Protein AF-Q7P3N5-F1 (afdb_monomer)

Sequence (288 aa):
MINNFSINDFKILVFESLDDDYSFLEKYPQICPTINSIKDLKNALANNIPIDRLSLKIDFGFGRNGIKAEEVDELKNLIKFNSLKFLGIFSHLFSATYTDGLEVIRKFTEVVNKLGKDNFEMIHLQNAAGIYNYNVEVVTHIRTGMLTYGLQEAGFYDHDLKPVFTGLIGYVDSVRYVNELDYVAYEDLDSISPKTKKIAKIKIGYGDGFLKANNKTTCLIKKKEYVISQVTMDNTFIEVDDRVNVGDKVHLYHRPNEMKTRTGLSMLEALIALSPLRVKRIFEGEEN

Mean predicted aligned error: 5.49 Å

pLDDT: mean 92.18, std 8.84, range [36.69, 98.69]

Solvent-accessible surface area (backbone atoms only — not comparable to full-atom values): 16591 Å² total; per-residue (Å²): 130,85,76,88,75,55,78,82,80,41,80,43,76,39,86,57,64,75,66,100,70,62,71,62,50,75,79,36,74,38,56,21,47,23,31,34,35,71,64,48,48,53,52,38,57,74,68,68,50,66,48,61,42,28,24,43,30,44,24,93,75,81,83,82,74,24,28,47,67,86,48,48,65,60,49,38,50,52,33,62,75,68,69,54,43,27,32,20,40,33,42,78,62,72,55,98,46,75,68,52,37,54,51,52,53,50,52,50,46,52,48,42,58,72,61,39,58,90,35,36,78,34,28,31,42,34,33,49,69,33,60,78,74,50,89,65,87,79,45,77,48,76,45,49,68,55,49,79,46,27,50,74,58,96,95,55,84,64,88,83,56,64,57,69,74,89,62,50,76,48,42,28,69,42,70,46,51,49,92,80,49,86,49,58,88,95,41,58,57,86,80,49,63,92,84,49,52,25,40,34,33,28,83,47,6,39,72,33,23,49,50,57,53,48,40,71,33,58,28,36,42,93,94,40,79,33,40,25,62,42,48,40,57,57,34,27,34,28,46,33,58,94,86,69,49,66,68,40,60,32,30,51,59,73,54,56,92,47,28,40,84,66,45,72,38,49,52,66,58,50,59,68,45,39,30,82,90,72,46,86,85,84,75,88,84,68,83,130

Foldseek 3Di:
DPPPDDPVVAQAEDQDQDDLDPVVCVVPVSYQYEDQEPVSVVSCVVVVPQQQSYEAEEDPPPPDTGYYLVCLVVVLCVCVVVVAAHQYYEYEQDDPDLVVSVVVLVSLLVSCVSSDVRSYPFYEYDECVRVVRDDRVSGPDYHNPCLVQLDDAPPDDDPPRDHQDPFDKWFFADKDFLVVDQADVPGGSVLPPPPFGMKTKTQAAVLQLQDQLQAQPWKDWPNDIWGFHGGDNGMTITRDDPVGDGGTMIGSPPPQRCCCVSRVDHSVSSVVSGDPVRGDDDHPPPDD

InterPro domains:
  IPR000821 Alanine racemase [PR00992] (55-67)
  IPR000821 Alanine racemase [PR00992] (88-99)
  IPR000821 Alanine racemase [PR00992] (126-153)
  IPR000821 Alanine racemase [PR00992] (199-214)
  IPR000821 Alanine racemase [PTHR30511] (12-284)
  IPR001608 Alanine racemase, N-terminal [PF01168] (11-152)
  IPR009006 Alanine racemase/group IV decarboxylase, C-terminal [G3DSA:2.40.37.10] (152-288)
  IPR009006 Alanine racemase/group IV decarboxylase, C-terminal [SSF50621] (155-284)
  IPR011079 Alanine racemase, C-terminal [PF00842] (173-281)
  IPR011079 Alanine racemase, C-terminal [SM01005] (164-284)
  IPR029066 PLP-binding barrel [G3DSA:3.20.20.10] (7-151)
  IPR029066 PLP-binding barrel [SSF51419] (11-165)

Nearest PDB structures (foldseek):
  4a3q-assembly1_A  TM=8.122E-01  e=6.965E-18  Staphylococcus aureus
  3oo2-assembly1_A  TM=7.934E-01  e=4.608E-17  Staphylococcus aureus subsp. aureus COL
  3uw6-assembly1_A-1  TM=8.015E-01  e=3.655E-14  Geobacillus stearothermophilus
  4xbj-assembly2_D  TM=7.549E-01  e=1.814E-12  Escherichia coli
  4ils-assembly1_A  TM=7.777E-01  e=4.666E-12  synthetic construct

Secondary structure (DSSP, 8-state):
------GGGS-EEE-SPPPS--THHHH-TTEEEEE-SHHHHHHHHHTT--GGG-EEEEESS--SSSEEGGGHHHHHHHHHHHT--EEEEE-----SSHHHHHHHHHHHHHHHHHH-GGGEEEEE---HHHHHH---TT-SB---GGGGGT---TT---SS---S----EEEEEEEEEGGG-SEETTEEGGGS-TT--EEEEES--GGGT--GGGTT-EEEETTEEEEEEEE-SS-EEEEE-TT--TT-EEESSS-GGGHHHHHSS-HHHHHHHS-TTTS----SSS--

Radius of gyration: 25.13 Å; Cα contacts (8 Å, |Δi|>4): 471; chains: 1; bounding box: 57×38×66 Å

Organism: NCBI:txid209882

Structure (mmCIF, N/CA/C/O backbone):
data_AF-Q7P3N5-F1
#
_entry.id   AF-Q7P3N5-F1
#
loop_
_atom_site.group_PDB
_atom_site.id
_atom_site.type_symbol
_atom_site.label_atom_id
_atom_site.label_alt_id
_atom_site.label_comp_id
_atom_site.label_asym_id
_atom_site.label_entity_id
_atom_site.label_seq_id
_atom_site.pdbx_PDB_ins_code
_atom_site.Cartn_x
_atom_site.Cartn_y
_atom_site.Cartn_z
_atom_site.occupancy
_atom_site.B_iso_or_equiv
_atom_site.auth_seq_id
_atom_site.auth_comp_id
_atom_site.auth_asym_id
_atom_site.auth_atom_id
_atom_site.pdbx_PDB_model_num
ATOM 1 N N . MET A 1 1 ? -20.149 -18.848 -10.783 1.00 45.72 1 MET A N 1
ATOM 2 C CA . MET A 1 1 ? -21.173 -17.792 -10.673 1.00 45.72 1 MET A CA 1
ATOM 3 C C . MET A 1 1 ? -20.513 -16.611 -9.997 1.00 45.72 1 MET A C 1
ATOM 5 O O . MET A 1 1 ? -20.156 -16.734 -8.833 1.00 45.72 1 MET A O 1
ATOM 9 N N . ILE A 1 2 ? -20.258 -15.528 -10.731 1.00 54.62 2 ILE A N 1
ATOM 10 C CA . ILE A 1 2 ? -19.908 -14.257 -10.095 1.00 54.62 2 ILE A CA 1
ATOM 11 C C . ILE A 1 2 ? -21.212 -13.771 -9.470 1.00 54.62 2 ILE A C 1
ATOM 13 O O . ILE A 1 2 ? -22.185 -13.525 -10.179 1.00 54.62 2 ILE A O 1
ATOM 17 N N . ASN A 1 3 ? -21.281 -13.757 -8.142 1.00 63.38 3 ASN A N 1
ATOM 18 C CA . ASN A 1 3 ? -22.392 -13.108 -7.463 1.00 63.38 3 ASN A CA 1
ATOM 19 C C . ASN A 1 3 ? -22.321 -11.618 -7.816 1.00 63.38 3 ASN A C 1
ATOM 21 O O . ASN A 1 3 ? -21.278 -10.994 -7.617 1.00 63.38 3 ASN A O 1
ATOM 25 N N . ASN A 1 4 ? -23.409 -11.064 -8.352 1.00 81.19 4 ASN A N 1
ATOM 26 C CA . ASN A 1 4 ? -23.522 -9.629 -8.593 1.00 81.19 4 ASN A CA 1
ATOM 27 C C . ASN A 1 4 ? -23.676 -8.921 -7.247 1.00 81.19 4 ASN A C 1
ATOM 29 O O . ASN A 1 4 ? -24.791 -8.657 -6.806 1.00 81.19 4 ASN A O 1
ATOM 33 N N . PHE A 1 5 ? -22.553 -8.658 -6.588 1.00 82.06 5 PHE A N 1
ATOM 34 C CA . PHE A 1 5 ? -22.535 -7.821 -5.403 1.00 82.06 5 PHE A CA 1
ATOM 35 C C . PHE A 1 5 ? -22.660 -6.352 -5.804 1.00 82.06 5 PHE A C 1
ATOM 37 O O . PHE A 1 5 ? -21.983 -5.869 -6.712 1.00 82.06 5 PHE A O 1
ATOM 44 N N . SER A 1 6 ? -23.519 -5.634 -5.099 1.00 87.31 6 SER A N 1
ATOM 45 C CA . SER A 1 6 ? -23.575 -4.181 -5.099 1.00 87.31 6 SER A CA 1
ATOM 46 C C . SER A 1 6 ? -22.682 -3.633 -3.989 1.00 87.31 6 SER A C 1
ATOM 48 O O . SER A 1 6 ? -22.436 -4.284 -2.977 1.00 87.31 6 SER A O 1
ATOM 50 N N . ILE A 1 7 ? -22.247 -2.380 -4.123 1.00 85.25 7 ILE A N 1
ATOM 51 C CA . ILE A 1 7 ? -21.529 -1.673 -3.053 1.00 85.25 7 ILE A CA 1
ATOM 52 C C . ILE A 1 7 ? -22.330 -1.622 -1.741 1.00 85.25 7 ILE A C 1
ATOM 54 O O . ILE A 1 7 ? -21.749 -1.508 -0.666 1.00 85.25 7 ILE A O 1
ATOM 58 N N . ASN A 1 8 ? -23.659 -1.724 -1.827 1.00 87.44 8 ASN A N 1
ATOM 59 C CA . ASN A 1 8 ? -24.552 -1.729 -0.671 1.00 87.44 8 ASN A CA 1
ATOM 60 C C . ASN A 1 8 ? -24.523 -3.051 0.115 1.00 87.44 8 ASN A C 1
ATOM 62 O O . ASN A 1 8 ? -25.032 -3.086 1.231 1.00 87.44 8 ASN A O 1
ATOM 66 N N . ASP A 1 9 ? -23.915 -4.109 -0.431 1.00 90.44 9 ASP A N 1
ATOM 67 C CA . ASP A 1 9 ? -23.780 -5.405 0.245 1.00 90.44 9 ASP A CA 1
ATOM 68 C C . ASP A 1 9 ? -22.596 -5.436 1.229 1.00 90.44 9 ASP A C 1
ATOM 70 O O . ASP A 1 9 ? -22.397 -6.420 1.942 1.00 90.44 9 ASP A O 1
ATOM 74 N N . PHE A 1 10 ? -21.796 -4.366 1.282 1.00 92.38 10 PHE A N 1
ATOM 75 C CA . PHE A 1 10 ? -20.573 -4.295 2.077 1.00 92.38 10 PHE A CA 1
ATOM 76 C C . PHE A 1 10 ? -20.632 -3.184 3.122 1.00 92.38 10 PHE A C 1
ATOM 78 O O . PHE A 1 10 ? -21.169 -2.111 2.871 1.00 92.38 10 PHE A O 1
ATOM 85 N N . LYS A 1 11 ? -19.990 -3.410 4.274 1.00 93.75 11 LYS A N 1
ATOM 86 C CA . LYS A 1 11 ? -19.631 -2.353 5.231 1.00 93.75 11 LYS A CA 1
ATOM 87 C C . LYS A 1 11 ? -18.255 -1.790 4.849 1.00 93.75 11 LYS A C 1
ATOM 89 O O . LYS A 1 11 ? -17.302 -2.552 4.689 1.00 93.75 11 LYS A O 1
ATOM 94 N N . ILE A 1 12 ? -18.135 -0.470 4.711 1.00 95.31 12 ILE A N 1
ATOM 95 C CA . ILE A 1 12 ? -16.900 0.222 4.313 1.00 95.31 12 ILE A CA 1
ATOM 96 C C . ILE A 1 12 ? -16.327 0.960 5.520 1.00 95.31 12 ILE A C 1
ATOM 98 O O . ILE A 1 12 ? -16.754 2.065 5.849 1.00 95.31 12 ILE A O 1
ATOM 102 N N . LEU A 1 13 ? -15.337 0.356 6.174 1.00 95.50 13 LEU A N 1
ATOM 103 C CA . LEU A 1 13 ? -14.629 0.975 7.292 1.00 95.50 13 LEU A CA 1
ATOM 104 C C . LEU A 1 13 ? -13.661 2.062 6.800 1.00 95.50 13 LEU A C 1
ATOM 106 O O . LEU A 1 13 ? -12.733 1.779 6.043 1.00 95.50 13 LEU A O 1
ATOM 110 N N . VAL A 1 14 ? -13.837 3.290 7.285 1.00 94.75 14 VAL A N 1
ATOM 111 C CA . VAL A 1 14 ? -12.898 4.403 7.070 1.00 94.75 14 VAL A CA 1
ATOM 112 C C . VAL A 1 14 ? -11.989 4.500 8.288 1.00 94.75 14 VAL A C 1
ATOM 114 O O . VAL A 1 14 ? -12.485 4.668 9.396 1.00 94.75 14 VAL A O 1
ATOM 117 N N . PHE A 1 15 ? -10.670 4.357 8.113 1.00 93.94 15 PHE A N 1
ATOM 118 C CA . PHE A 1 15 ? -9.716 4.314 9.237 1.00 93.94 15 PHE A CA 1
ATOM 119 C C . PHE A 1 15 ? -9.444 5.668 9.896 1.00 93.94 15 PHE A C 1
ATOM 121 O O . PHE A 1 15 ? -9.019 5.700 11.050 1.00 93.94 15 PHE A O 1
ATOM 128 N N . GLU A 1 16 ? -9.650 6.762 9.171 1.00 90.81 16 GLU A N 1
ATOM 129 C CA . GLU A 1 16 ? -9.460 8.110 9.701 1.00 90.81 16 GLU A CA 1
ATOM 130 C C . GLU A 1 16 ? -10.722 8.636 10.380 1.00 90.81 16 GLU A C 1
ATOM 132 O O . GLU A 1 16 ? -11.826 8.122 10.169 1.00 90.81 16 GLU A O 1
ATOM 137 N N . SER A 1 17 ? -10.529 9.656 11.213 1.00 87.50 17 SER A N 1
ATOM 138 C CA . SER A 1 17 ? -11.632 10.415 11.789 1.00 87.50 17 SER A CA 1
ATOM 139 C C . SER A 1 17 ? -12.340 11.185 10.690 1.00 87.50 17 SER A C 1
ATOM 141 O O . SER A 1 17 ? -11.722 11.624 9.719 1.00 87.50 17 SER A O 1
ATOM 143 N N . LEU A 1 18 ? -13.643 11.352 10.856 1.00 85.94 18 LEU A N 1
ATOM 144 C CA . LEU A 1 18 ? -14.384 12.288 10.034 1.00 85.94 18 LEU A CA 1
ATOM 145 C C . LEU A 1 18 ? -14.205 13.687 10.596 1.00 85.94 18 LEU A C 1
ATOM 147 O O . LEU A 1 18 ? -14.134 13.868 11.814 1.00 85.94 18 LEU A O 1
ATOM 151 N N . ASP A 1 19 ? -14.161 14.659 9.695 1.00 78.75 19 ASP A N 1
ATOM 152 C CA . ASP A 1 19 ? -14.358 16.050 10.068 1.00 78.75 19 ASP A CA 1
ATOM 153 C C . ASP A 1 19 ? -15.773 16.228 10.648 1.00 78.75 19 ASP A C 1
ATOM 155 O O . ASP A 1 19 ? -16.633 15.354 10.519 1.00 78.75 19 ASP A O 1
ATOM 159 N N . ASP A 1 20 ? -16.043 17.376 11.270 1.00 76.12 20 ASP A N 1
ATOM 160 C CA . ASP A 1 20 ? -17.320 17.663 11.944 1.00 76.12 20 ASP A CA 1
ATOM 161 C C . ASP A 1 20 ? -18.549 17.740 10.990 1.00 76.12 20 ASP A C 1
ATOM 163 O O . ASP A 1 20 ? -19.628 18.162 11.404 1.00 76.12 20 ASP A O 1
ATOM 167 N N . ASP A 1 21 ? -18.415 17.316 9.726 1.00 81.62 21 ASP A N 1
ATOM 168 C CA . ASP A 1 21 ? -19.495 17.157 8.748 1.00 81.62 21 ASP A CA 1
ATOM 169 C C . ASP A 1 21 ? -19.828 15.672 8.516 1.00 81.62 21 ASP A C 1
ATOM 171 O O . ASP A 1 21 ? -19.142 14.937 7.801 1.00 81.62 21 ASP A O 1
ATOM 175 N N . TYR A 1 22 ? -20.948 15.245 9.098 1.00 85.56 22 TYR A N 1
ATOM 176 C CA . TYR A 1 22 ? -21.471 13.885 8.975 1.00 85.56 22 TYR A CA 1
ATOM 177 C C . TYR A 1 22 ? -22.534 13.729 7.878 1.00 85.56 22 TYR A C 1
ATOM 179 O O . TYR A 1 22 ? -23.048 12.625 7.691 1.00 85.56 22 TYR A O 1
ATOM 187 N N . SER A 1 23 ? -22.867 14.789 7.133 1.00 85.75 23 SER A N 1
ATOM 188 C CA . SER A 1 23 ? -23.974 14.783 6.159 1.00 85.75 23 SER A CA 1
ATOM 189 C C . SER A 1 23 ? -23.820 13.700 5.086 1.00 85.75 23 SER A C 1
ATOM 191 O O . SER A 1 23 ? -24.792 13.093 4.632 1.00 85.75 23 SER A O 1
ATOM 193 N N . PHE A 1 24 ? -22.583 13.370 4.715 1.00 87.00 24 PHE A N 1
ATOM 194 C CA . PHE A 1 24 ? -22.318 12.329 3.728 1.00 87.00 24 PHE A CA 1
ATOM 195 C C . PHE A 1 24 ? -22.672 10.914 4.229 1.00 87.00 24 PHE A C 1
ATOM 197 O O . PHE A 1 24 ? -22.920 10.033 3.405 1.00 87.00 24 PHE A O 1
ATOM 204 N N . LEU A 1 25 ? -22.740 10.677 5.546 1.00 89.56 25 LEU A N 1
ATOM 205 C CA . LEU A 1 25 ? -23.121 9.375 6.113 1.00 89.56 25 LEU A CA 1
ATOM 206 C C . LEU A 1 25 ? -24.605 9.051 5.939 1.00 89.56 25 LEU A C 1
ATOM 208 O O . LEU A 1 25 ? -24.968 7.871 5.998 1.00 89.56 25 LEU A O 1
ATOM 212 N N . GLU A 1 26 ? -25.443 10.069 5.723 1.00 86.25 26 GLU A N 1
ATOM 213 C CA . GLU A 1 26 ? -26.846 9.896 5.333 1.00 86.25 26 GLU A CA 1
ATOM 214 C C . GLU A 1 26 ? -26.940 9.399 3.890 1.00 86.25 26 GLU A C 1
ATOM 216 O O . GLU A 1 26 ? -27.715 8.497 3.576 1.00 86.25 26 GLU A O 1
ATOM 221 N N . LYS A 1 27 ? -26.094 9.950 3.011 1.00 88.69 27 LYS A N 1
ATOM 222 C CA . LYS A 1 27 ? -26.024 9.563 1.599 1.00 88.69 27 LYS A CA 1
ATOM 223 C C . LYS A 1 27 ? -25.398 8.180 1.398 1.00 88.69 27 LYS A C 1
ATOM 225 O O . LYS A 1 27 ? -25.758 7.487 0.448 1.00 88.69 27 LYS A O 1
ATOM 230 N N . TYR A 1 28 ? -24.467 7.792 2.269 1.00 91.12 28 TYR A N 1
ATOM 231 C CA . TYR A 1 28 ? -23.710 6.546 2.165 1.00 91.12 28 TYR A CA 1
ATOM 232 C C . TYR A 1 28 ? -23.822 5.716 3.456 1.00 91.12 28 TYR A C 1
ATOM 234 O O . TYR A 1 28 ? -22.907 5.724 4.291 1.00 91.12 28 TYR A O 1
ATOM 242 N N . PRO A 1 29 ? -24.937 4.982 3.645 1.00 89.25 29 PRO A N 1
ATOM 243 C CA . PRO A 1 29 ? -25.178 4.193 4.854 1.00 89.25 29 PRO A CA 1
ATOM 244 C C . PRO A 1 29 ? -24.161 3.061 5.064 1.00 89.25 29 PRO A C 1
ATOM 246 O O . PRO A 1 29 ? -23.948 2.635 6.196 1.00 89.25 29 PRO A O 1
ATOM 249 N N . GLN A 1 30 ? -23.495 2.606 3.999 1.00 92.56 30 GLN A N 1
ATOM 250 C CA . GLN A 1 30 ? -22.452 1.582 4.065 1.00 92.56 30 GLN A CA 1
ATOM 251 C C . GLN A 1 30 ? -21.143 2.069 4.696 1.00 92.56 30 GLN A C 1
ATOM 253 O O . GLN A 1 30 ? -20.313 1.243 5.069 1.00 92.56 30 GLN A O 1
ATOM 258 N N . ILE A 1 31 ? -20.916 3.385 4.784 1.00 93.31 31 ILE A N 1
ATOM 259 C CA . ILE A 1 31 ? -19.689 3.914 5.376 1.00 93.31 31 ILE A CA 1
ATOM 260 C C . ILE A 1 31 ? -19.774 3.800 6.899 1.00 93.31 31 ILE A C 1
ATOM 262 O O . ILE A 1 31 ? -20.729 4.268 7.528 1.00 93.31 31 ILE A O 1
ATOM 266 N N . CYS A 1 32 ? -18.742 3.187 7.468 1.00 94.94 32 CYS A N 1
ATOM 267 C CA . CYS A 1 32 ? -18.557 2.916 8.883 1.00 94.94 32 CYS A CA 1
ATOM 268 C C . CYS A 1 32 ? -17.336 3.708 9.383 1.00 94.94 32 CYS A C 1
ATOM 270 O O . CYS A 1 32 ? -16.197 3.333 9.090 1.00 94.94 32 CYS A O 1
ATOM 272 N N . PRO A 1 33 ? -17.540 4.838 10.074 1.00 95.25 33 PRO A N 1
ATOM 273 C CA . PRO A 1 33 ? -16.453 5.702 10.528 1.00 95.25 33 PRO A CA 1
ATOM 274 C C . PRO A 1 33 ? -15.623 5.102 11.664 1.00 95.25 33 PRO A C 1
ATOM 276 O O . PRO A 1 33 ? -16.127 4.328 12.483 1.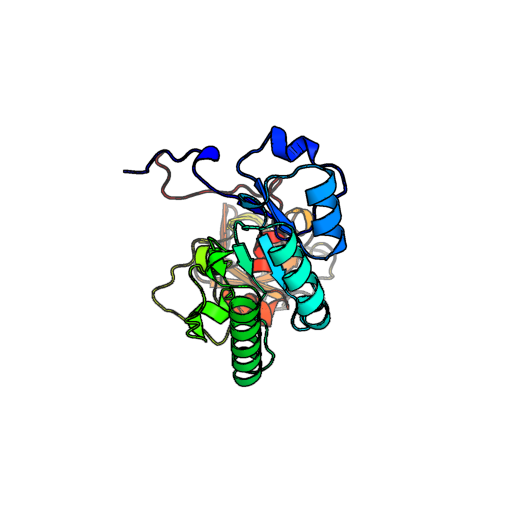00 95.25 33 PRO A O 1
ATOM 279 N N . THR A 1 34 ? -14.369 5.541 11.769 1.00 96.81 34 THR A N 1
ATOM 280 C CA . THR A 1 34 ? -13.528 5.268 12.938 1.00 96.81 34 THR A CA 1
ATOM 281 C C . THR A 1 34 ? -13.545 6.441 13.913 1.00 96.81 34 THR A C 1
ATOM 283 O O . THR A 1 34 ? -13.453 7.601 13.526 1.00 96.81 34 THR A O 1
ATOM 286 N N . ILE A 1 35 ? -13.601 6.115 15.199 1.00 97.25 35 ILE A N 1
ATOM 287 C CA . ILE A 1 35 ? -13.377 7.019 16.321 1.00 97.25 35 ILE A CA 1
ATOM 288 C C . ILE A 1 35 ? -11.919 6.865 16.761 1.00 97.25 35 ILE A C 1
ATOM 290 O O . ILE A 1 35 ? -11.533 5.816 17.289 1.00 97.25 35 ILE A O 1
ATOM 294 N N . ASN A 1 36 ? -11.110 7.905 16.543 1.00 97.00 36 ASN A N 1
ATOM 295 C CA . ASN A 1 36 ? -9.687 7.922 16.890 1.00 97.00 36 ASN A CA 1
ATOM 296 C C . ASN A 1 36 ? -9.376 8.779 18.121 1.00 97.00 36 ASN A C 1
ATOM 298 O O . ASN A 1 36 ? -8.219 8.860 18.520 1.00 97.00 36 ASN A O 1
ATOM 302 N N . SER A 1 37 ? -10.370 9.420 18.730 1.00 96.25 37 SER A N 1
ATOM 303 C CA . SER A 1 37 ? -10.200 10.172 19.971 1.00 96.25 37 SER A CA 1
ATOM 304 C C . SER A 1 37 ? -11.491 10.190 20.793 1.00 96.25 37 SER A C 1
ATOM 306 O O . SER A 1 37 ? -12.587 9.973 20.271 1.00 96.25 37 SER A O 1
ATOM 308 N N . ILE A 1 38 ? -11.391 10.495 22.090 1.00 96.25 38 ILE A N 1
ATOM 309 C CA . ILE A 1 38 ? -12.579 10.725 22.927 1.00 96.25 38 ILE A CA 1
ATOM 310 C C . ILE A 1 38 ? -13.400 11.918 22.411 1.00 96.25 38 ILE A C 1
ATOM 312 O O . ILE A 1 38 ? -14.628 11.922 22.526 1.00 96.25 38 ILE A O 1
ATOM 316 N N . LYS A 1 39 ? -12.740 12.920 21.815 1.00 94.75 39 LYS A N 1
ATOM 317 C CA . LYS A 1 39 ? -13.413 14.053 21.172 1.00 94.75 39 LYS A CA 1
ATOM 318 C C . LYS A 1 39 ? -14.274 13.575 20.000 1.00 94.75 39 LYS A C 1
ATOM 320 O O . LYS A 1 39 ? -15.434 13.964 19.934 1.00 94.75 39 LYS A O 1
ATOM 325 N N . ASP A 1 40 ? -13.752 12.694 19.149 1.00 95.25 40 ASP A N 1
ATOM 326 C CA . ASP A 1 40 ? -14.494 12.139 18.009 1.00 95.25 40 ASP A CA 1
ATOM 327 C C . ASP A 1 40 ? -15.761 11.427 18.494 1.00 95.25 40 ASP A C 1
ATOM 329 O O . ASP A 1 40 ? -16.839 11.628 17.943 1.00 95.25 40 ASP A O 1
ATOM 333 N N . LEU A 1 41 ? -15.655 10.647 19.579 1.00 95.69 41 LEU A N 1
ATOM 334 C CA . LEU A 1 41 ? -16.806 9.957 20.164 1.00 95.69 41 LEU A CA 1
ATOM 335 C C . LEU A 1 41 ? -17.860 10.950 20.663 1.00 95.69 41 LEU A C 1
ATOM 337 O O . LEU A 1 41 ? -19.047 10.786 20.388 1.00 95.69 41 LEU A O 1
ATOM 341 N N . LYS A 1 42 ? -17.432 11.989 21.390 1.00 94.31 42 LYS A N 1
ATOM 342 C CA . LYS A 1 42 ? -18.325 13.044 21.891 1.00 94.31 42 LYS A CA 1
ATOM 343 C C . LYS A 1 42 ? -19.002 13.789 20.733 1.00 94.31 42 LYS A C 1
ATOM 345 O O . LYS A 1 42 ? -20.204 14.034 20.807 1.00 94.31 42 LYS A O 1
ATOM 350 N N . ASN A 1 43 ? -18.276 14.076 19.652 1.00 93.69 43 ASN A N 1
ATOM 351 C CA . ASN A 1 43 ? -18.821 14.729 18.460 1.00 93.69 43 ASN A CA 1
ATOM 352 C C . ASN A 1 43 ? -19.827 13.831 17.727 1.00 93.69 43 ASN A C 1
ATOM 354 O O . ASN A 1 43 ? -20.903 14.301 17.362 1.00 93.69 43 ASN A O 1
ATOM 358 N N . ALA A 1 44 ? -19.528 12.541 17.563 1.00 93.50 44 ALA A N 1
ATOM 359 C CA . ALA A 1 44 ? -20.445 11.584 16.950 1.00 93.50 44 ALA A CA 1
ATOM 360 C C . ALA A 1 44 ? -21.745 11.438 17.763 1.00 93.50 44 ALA A C 1
ATOM 362 O O . ALA A 1 44 ? -22.836 11.442 17.195 1.00 93.50 44 ALA A O 1
ATOM 363 N N . LEU A 1 45 ? -21.642 11.391 19.098 1.00 93.38 45 LEU A N 1
ATOM 364 C CA . LEU A 1 45 ? -22.800 11.372 19.997 1.00 93.38 45 LEU A CA 1
ATOM 365 C C . LEU A 1 45 ? -23.636 12.654 19.881 1.00 93.38 45 LEU A C 1
ATOM 367 O O . LEU A 1 45 ? -24.855 12.577 19.761 1.00 93.38 45 LEU A O 1
ATOM 371 N N . ALA A 1 46 ? -22.993 13.825 19.870 1.00 92.88 46 ALA A N 1
ATOM 372 C CA . ALA A 1 46 ? -23.678 15.112 19.740 1.00 92.88 46 ALA A CA 1
ATOM 373 C C . ALA A 1 46 ? -24.424 15.262 18.401 1.00 92.88 46 ALA A C 1
ATOM 375 O O . ALA A 1 46 ? -25.462 15.918 18.346 1.00 92.88 46 ALA A O 1
ATOM 376 N N . ASN A 1 47 ? -23.919 14.623 17.343 1.00 91.94 47 ASN A N 1
ATOM 377 C CA . ASN A 1 47 ? -24.529 14.607 16.013 1.00 91.94 47 ASN A CA 1
ATOM 378 C C . ASN A 1 47 ? -25.462 13.404 15.778 1.00 91.94 47 ASN A C 1
ATOM 380 O O . ASN A 1 47 ? -25.906 13.193 14.654 1.00 91.94 47 ASN A O 1
ATOM 384 N N . ASN A 1 48 ? -25.794 12.627 16.818 1.00 92.00 48 ASN A N 1
ATOM 385 C CA . ASN A 1 48 ? -26.690 11.463 16.745 1.00 92.00 48 ASN A CA 1
ATOM 386 C C . ASN A 1 48 ? -26.266 10.406 15.711 1.00 92.00 48 ASN A C 1
ATOM 388 O O . ASN A 1 48 ? -27.107 9.756 15.086 1.00 92.00 48 ASN A O 1
ATOM 392 N N . ILE A 1 49 ? -24.960 10.216 15.531 1.00 93.00 49 ILE A N 1
ATOM 393 C CA . ILE A 1 49 ? -24.454 9.187 14.625 1.00 93.00 49 ILE A CA 1
ATOM 394 C C . ILE A 1 49 ? -24.725 7.802 15.230 1.00 93.00 49 ILE A C 1
ATOM 396 O O . ILE A 1 49 ? -24.397 7.584 16.401 1.00 93.00 49 ILE A O 1
ATOM 400 N N . PRO A 1 50 ? -25.297 6.848 14.467 1.00 93.56 50 PRO A N 1
ATOM 401 C CA . PRO A 1 50 ? -25.569 5.509 14.979 1.00 93.56 50 PRO A CA 1
ATOM 402 C C . PRO A 1 50 ? -24.285 4.808 15.435 1.00 93.56 50 PRO A C 1
ATOM 404 O O . PRO A 1 50 ? -23.347 4.623 14.660 1.00 93.56 50 PRO A O 1
ATOM 407 N N . ILE A 1 51 ? -24.235 4.431 16.712 1.00 95.88 51 ILE A N 1
ATOM 408 C CA . ILE A 1 51 ? -23.027 3.895 17.359 1.00 95.88 51 ILE A CA 1
ATOM 409 C C . ILE A 1 51 ? -22.658 2.515 16.815 1.00 95.88 51 ILE A C 1
ATOM 411 O O . ILE A 1 51 ? -21.479 2.200 16.669 1.00 95.88 51 ILE A O 1
ATOM 415 N N . ASP A 1 52 ? -23.656 1.739 16.407 1.00 95.44 52 ASP A N 1
ATOM 416 C CA . ASP A 1 52 ? -23.513 0.444 15.741 1.00 95.44 52 ASP A CA 1
ATOM 417 C C . ASP A 1 52 ? -22.905 0.535 14.328 1.00 95.44 52 ASP A C 1
ATOM 419 O O . ASP A 1 52 ? -22.658 -0.490 13.696 1.00 95.44 52 ASP A O 1
ATOM 423 N N . ARG A 1 53 ? -22.614 1.749 13.839 1.00 94.56 53 ARG A N 1
ATOM 424 C CA . ARG A 1 53 ? -21.825 2.009 12.623 1.00 94.56 53 ARG A CA 1
ATOM 425 C C . ARG A 1 53 ? -20.388 2.439 12.912 1.00 94.56 53 ARG A C 1
ATOM 427 O O . ARG A 1 53 ? -19.590 2.525 11.980 1.00 94.56 53 ARG A O 1
ATOM 434 N N . LEU A 1 54 ? -20.065 2.747 14.165 1.00 96.56 54 LEU A N 1
ATOM 435 C CA . LEU A 1 54 ? -18.778 3.307 14.562 1.00 96.56 54 LEU A CA 1
ATOM 436 C C . LEU A 1 54 ? -17.815 2.211 15.007 1.00 96.56 54 LEU A C 1
ATOM 438 O O . LEU A 1 54 ? -18.197 1.285 15.722 1.00 96.56 54 LEU A O 1
ATOM 442 N N . SER A 1 55 ? -16.545 2.369 14.651 1.00 98.00 55 SER A N 1
ATOM 443 C CA . SER A 1 55 ? -15.462 1.513 15.132 1.00 98.00 55 SER A CA 1
ATOM 444 C C . SER A 1 55 ? -14.490 2.301 15.999 1.00 98.00 55 SER A C 1
ATOM 446 O O . SER A 1 55 ? -14.036 3.375 15.614 1.00 98.00 55 SER A O 1
ATOM 448 N N . LEU A 1 56 ? -14.122 1.767 17.159 1.00 98.38 56 LEU A N 1
ATOM 449 C CA . LEU A 1 56 ? -13.115 2.373 18.025 1.00 98.38 56 LEU A CA 1
ATOM 450 C C . LEU A 1 56 ? -11.720 1.951 17.586 1.00 98.38 56 LEU A C 1
ATOM 452 O O . LEU A 1 56 ? -11.437 0.756 17.476 1.00 98.38 56 LEU A O 1
ATOM 456 N N . LYS A 1 57 ? -10.819 2.915 17.411 1.00 98.25 57 LYS A N 1
ATOM 457 C CA . LYS A 1 57 ? -9.402 2.615 17.242 1.00 98.25 57 LYS A CA 1
ATOM 458 C C . LYS A 1 57 ? -8.633 2.937 18.511 1.00 98.25 57 LYS A C 1
ATOM 460 O O . LYS A 1 57 ? -8.742 4.042 19.025 1.00 98.25 57 LYS A O 1
ATOM 465 N N . ILE A 1 58 ? -7.821 1.993 18.977 1.00 97.88 58 ILE A N 1
ATOM 466 C CA . ILE A 1 58 ? -6.926 2.162 20.125 1.00 97.88 58 ILE A CA 1
ATOM 467 C C . ILE A 1 58 ? -5.485 2.282 19.634 1.00 97.88 58 ILE A C 1
ATOM 469 O O . ILE A 1 58 ? -5.048 1.485 18.797 1.00 97.88 58 ILE A O 1
ATOM 473 N N . ASP A 1 59 ? -4.739 3.248 20.161 1.00 95.88 59 ASP A N 1
ATOM 474 C CA . ASP A 1 59 ? -3.311 3.406 19.898 1.00 95.88 59 ASP A CA 1
ATOM 475 C C . ASP A 1 59 ? -2.465 2.896 21.078 1.00 95.88 59 ASP A C 1
ATOM 477 O O . ASP A 1 59 ? -2.615 3.335 22.221 1.00 95.88 59 ASP A O 1
ATOM 481 N N . PHE A 1 60 ? -1.550 1.969 20.779 1.00 93.31 60 PHE A N 1
ATOM 482 C CA . PHE A 1 60 ? -0.564 1.422 21.718 1.00 93.31 60 PHE A CA 1
ATOM 483 C C . PHE A 1 60 ? 0.847 1.986 21.503 1.00 93.31 60 PHE A C 1
ATOM 485 O O . PHE A 1 60 ? 1.818 1.397 21.977 1.00 93.31 60 PHE A O 1
ATOM 492 N N . GLY A 1 61 ? 0.962 3.116 20.801 1.00 86.31 61 GLY A N 1
ATOM 493 C CA . GLY A 1 61 ? 2.232 3.786 20.518 1.00 86.31 61 GLY A CA 1
ATOM 494 C C . GLY A 1 61 ? 2.669 3.700 19.056 1.00 86.31 61 GLY A C 1
ATOM 495 O O . GLY A 1 61 ? 3.835 3.937 18.762 1.00 86.31 61 GLY A O 1
ATOM 496 N N . PHE A 1 62 ? 1.753 3.378 18.136 1.00 85.06 62 PHE A N 1
ATOM 497 C CA . PHE A 1 62 ? 2.003 3.499 16.701 1.00 85.06 62 PHE A CA 1
ATOM 498 C C . PHE A 1 62 ? 2.090 4.972 16.275 1.00 85.06 62 PHE A C 1
ATOM 500 O O . PHE A 1 62 ? 2.764 5.288 15.299 1.00 85.06 62 PHE A O 1
ATOM 507 N N . GLY A 1 63 ? 1.432 5.879 17.012 1.00 86.06 63 GLY A N 1
ATOM 508 C CA . GLY A 1 63 ? 1.631 7.325 16.882 1.00 86.06 63 GLY A CA 1
ATOM 509 C C . GLY A 1 63 ? 0.984 7.943 15.645 1.00 86.06 63 GLY A C 1
ATOM 510 O O . GLY A 1 63 ? 1.374 9.032 15.232 1.00 86.06 63 GLY A O 1
ATOM 511 N N . ARG A 1 64 ? 0.014 7.251 15.035 1.00 87.50 64 ARG A N 1
ATOM 512 C CA . ARG A 1 64 ? -0.699 7.731 13.840 1.00 87.50 64 ARG A CA 1
ATOM 513 C C . ARG A 1 64 ? -2.078 8.286 14.176 1.00 87.50 64 ARG A C 1
ATOM 515 O O . ARG A 1 64 ? -2.377 9.430 13.874 1.00 87.50 64 ARG A O 1
ATOM 522 N N . ASN A 1 65 ? -2.920 7.444 14.761 1.00 92.62 65 ASN A N 1
ATOM 523 C CA . ASN A 1 65 ? -4.3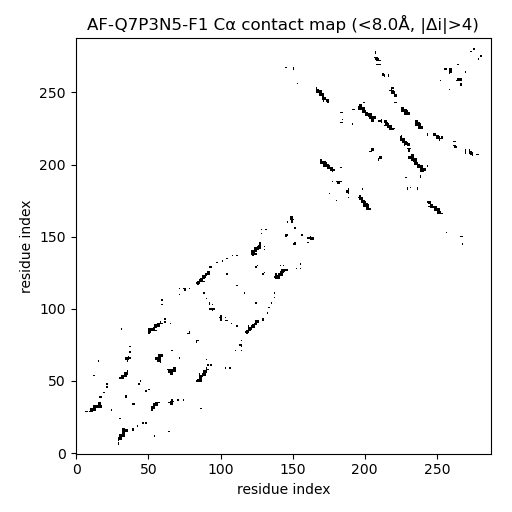00 7.740 15.125 1.00 92.62 65 ASN A CA 1
ATOM 524 C C . ASN A 1 65 ? -4.841 6.632 16.035 1.00 92.62 65 ASN A C 1
ATOM 526 O O . ASN A 1 65 ? -4.423 5.473 15.912 1.00 92.62 65 ASN A O 1
ATOM 530 N N . GLY A 1 66 ? -5.778 6.989 16.910 1.00 96.75 66 GLY A N 1
ATOM 531 C CA . GLY A 1 66 ? -6.429 6.094 17.860 1.00 96.75 66 GLY A CA 1
ATOM 532 C C . GLY A 1 66 ? -6.492 6.703 19.258 1.00 96.75 66 GLY A C 1
ATOM 533 O O . GLY A 1 66 ? -5.630 7.490 19.646 1.00 96.75 66 GLY A O 1
ATOM 534 N N . ILE A 1 67 ? -7.514 6.308 20.013 1.00 97.69 67 ILE A N 1
ATOM 535 C CA . ILE A 1 67 ? -7.681 6.649 21.424 1.00 97.69 67 ILE A CA 1
ATOM 536 C C . ILE A 1 67 ? -6.482 6.081 22.174 1.00 97.69 67 ILE A C 1
ATOM 538 O O . ILE A 1 67 ? -6.148 4.900 22.011 1.00 97.69 67 ILE A O 1
ATOM 542 N N . LYS A 1 68 ? -5.819 6.900 22.987 1.00 95.81 68 LYS A N 1
ATOM 543 C CA . LYS A 1 68 ? -4.615 6.457 23.683 1.00 95.81 68 LYS A CA 1
ATOM 544 C C . LYS A 1 68 ? -4.968 5.419 24.739 1.00 95.81 68 LYS A C 1
ATOM 546 O O . LYS A 1 68 ? -6.010 5.492 25.386 1.00 95.81 68 LYS A O 1
ATOM 551 N N . ALA A 1 69 ? -4.053 4.483 24.979 1.00 92.31 69 ALA A N 1
ATOM 552 C CA . ALA A 1 69 ? -4.231 3.458 26.008 1.00 92.31 69 ALA A CA 1
ATOM 553 C C . ALA A 1 69 ? -4.531 4.035 27.413 1.00 92.31 69 ALA A C 1
ATOM 555 O O . ALA A 1 69 ? -5.269 3.420 28.181 1.00 92.31 69 ALA A O 1
ATOM 556 N N . GLU A 1 70 ? -4.008 5.223 27.735 1.00 94.25 70 GLU A N 1
ATOM 557 C CA . GLU A 1 70 ? -4.266 5.934 29.000 1.00 94.25 70 GLU A CA 1
ATOM 558 C C . GLU A 1 70 ? -5.709 6.460 29.137 1.00 94.25 70 GLU A C 1
ATOM 560 O O . GLU A 1 70 ? -6.206 6.614 30.248 1.00 94.25 70 GLU A O 1
ATOM 565 N N . GLU A 1 71 ? -6.419 6.661 28.024 1.00 96.81 71 GLU A N 1
ATOM 566 C CA . GLU A 1 71 ? -7.800 7.166 27.989 1.00 96.81 71 GLU A CA 1
ATOM 567 C C . GLU A 1 71 ? -8.846 6.037 28.076 1.00 96.81 71 GLU A C 1
ATOM 569 O O . GLU A 1 71 ? -10.051 6.288 28.127 1.00 96.81 71 GLU A O 1
ATOM 574 N N . VAL A 1 72 ? -8.416 4.769 28.117 1.00 97.12 72 VAL A N 1
ATOM 575 C CA . VAL A 1 72 ? -9.313 3.597 28.104 1.00 97.12 72 VAL A CA 1
ATOM 576 C C . VAL A 1 72 ? -10.254 3.567 29.316 1.00 97.12 72 VAL A C 1
ATOM 578 O O . VAL A 1 72 ? -11.377 3.076 29.203 1.00 97.12 72 VAL A O 1
ATOM 581 N N . ASP A 1 73 ? -9.840 4.095 30.471 1.00 97.69 73 ASP A N 1
ATOM 582 C CA . ASP A 1 73 ? -10.718 4.197 31.644 1.00 97.69 73 ASP A CA 1
ATOM 583 C C . ASP A 1 73 ? -11.833 5.235 31.464 1.00 97.69 73 ASP A C 1
ATOM 585 O O . ASP A 1 73 ? -12.984 4.961 31.814 1.00 97.69 73 ASP A O 1
ATOM 589 N N . GLU A 1 74 ? -11.535 6.391 30.859 1.00 97.38 74 GLU A N 1
ATOM 590 C CA . GLU A 1 74 ? -12.568 7.367 30.485 1.00 97.38 74 GLU A CA 1
ATOM 591 C C . GLU A 1 74 ? -13.524 6.755 29.457 1.00 97.38 74 GLU A C 1
ATOM 593 O 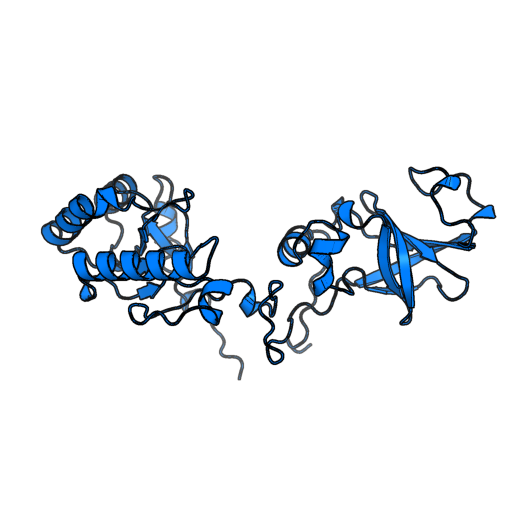O . GLU A 1 74 ? -14.744 6.795 29.640 1.00 97.38 74 GLU A O 1
ATOM 598 N N . LEU A 1 75 ? -12.977 6.112 28.420 1.00 98.00 75 LEU A N 1
ATOM 599 C CA . LEU A 1 75 ? -13.756 5.428 27.393 1.00 98.00 75 LEU A CA 1
ATOM 600 C C . LEU A 1 75 ? -14.704 4.391 28.005 1.00 98.00 75 LEU A C 1
ATOM 602 O O . LEU A 1 75 ? -15.893 4.389 27.697 1.00 98.00 75 LEU A O 1
ATOM 606 N N . LYS A 1 76 ? -14.218 3.549 28.924 1.00 98.19 76 LYS A N 1
ATOM 607 C CA . LYS A 1 76 ? -15.040 2.546 29.616 1.00 98.19 76 LYS A CA 1
ATOM 608 C C . LYS A 1 76 ? -16.243 3.175 30.318 1.00 98.19 76 LYS A C 1
ATOM 610 O O . LYS A 1 76 ? -17.349 2.636 30.245 1.00 98.19 76 LYS A O 1
ATOM 615 N N . ASN A 1 77 ? -16.034 4.301 30.997 1.00 97.50 77 ASN A N 1
ATOM 616 C CA . ASN A 1 77 ? -17.106 5.007 31.692 1.00 97.50 77 ASN A CA 1
ATOM 617 C C . ASN A 1 77 ? -18.139 5.563 30.706 1.00 97.50 77 ASN A C 1
ATOM 619 O O . ASN A 1 77 ? -19.335 5.410 30.948 1.00 97.50 77 ASN A O 1
ATOM 623 N N . LEU A 1 78 ? -17.698 6.127 29.576 1.00 96.56 78 LEU A N 1
ATOM 624 C CA . LEU A 1 78 ? -18.591 6.615 28.520 1.00 96.56 78 LEU A CA 1
ATOM 625 C C . LEU A 1 78 ? -19.435 5.491 27.913 1.00 96.56 78 LEU A C 1
ATOM 627 O O . LEU A 1 78 ? -20.650 5.654 27.775 1.00 96.56 78 LEU A O 1
ATOM 631 N N . ILE A 1 79 ? -18.809 4.350 27.602 1.00 97.56 79 ILE A N 1
ATOM 632 C CA . ILE A 1 79 ? -19.492 3.164 27.069 1.00 97.56 79 ILE A CA 1
ATOM 633 C C . ILE A 1 79 ? -20.557 2.681 28.049 1.00 97.56 79 ILE A C 1
ATOM 635 O O . ILE A 1 79 ? -21.710 2.498 27.665 1.00 97.56 79 ILE A O 1
ATOM 639 N N . LYS A 1 80 ? -20.193 2.525 29.327 1.00 96.88 80 LYS A N 1
ATOM 640 C CA . LYS A 1 80 ? -21.107 2.037 30.364 1.00 96.88 80 LYS A CA 1
ATOM 641 C C . LYS A 1 80 ? -22.266 3.002 30.615 1.00 96.88 80 LYS A C 1
ATOM 643 O O . LYS A 1 80 ? -23.405 2.559 30.701 1.00 96.88 80 LYS A O 1
ATOM 648 N N . PHE A 1 81 ? -21.986 4.298 30.751 1.00 95.56 81 PHE A N 1
ATOM 649 C CA . PHE A 1 81 ? -23.001 5.299 31.087 1.00 95.56 81 PHE A CA 1
ATOM 650 C C . PHE A 1 81 ? -24.049 5.455 29.981 1.00 95.56 81 PHE A C 1
ATOM 652 O O . PHE A 1 81 ? -25.236 5.556 30.273 1.00 95.56 81 PHE A O 1
ATOM 659 N N . ASN A 1 82 ? -23.621 5.419 28.717 1.00 94.00 82 ASN A N 1
ATOM 660 C CA . ASN A 1 82 ? -24.509 5.598 27.566 1.00 94.00 82 ASN A CA 1
ATOM 661 C C . ASN A 1 82 ? -24.970 4.268 26.943 1.00 94.00 82 ASN A C 1
ATOM 663 O O . ASN A 1 82 ? -25.648 4.282 25.922 1.00 94.00 82 ASN A O 1
ATOM 667 N N . SER A 1 83 ? -24.611 3.121 27.537 1.00 96.44 83 SER A N 1
ATOM 668 C CA . SER A 1 83 ? -24.918 1.777 27.012 1.00 96.44 83 SER A CA 1
ATOM 669 C C . SER A 1 83 ? -24.521 1.593 25.536 1.00 96.44 83 SER A C 1
ATOM 671 O O . SER A 1 83 ? -25.280 1.048 24.735 1.00 96.44 83 SER A O 1
ATOM 673 N N . LEU A 1 84 ? -23.332 2.083 25.172 1.00 97.88 84 LEU A N 1
ATOM 674 C CA . LEU A 1 84 ? -22.852 2.128 23.788 1.00 97.88 84 LEU A CA 1
ATOM 675 C C . LEU A 1 84 ? -22.470 0.735 23.273 1.00 97.88 84 LEU A C 1
ATOM 677 O O . LEU A 1 84 ? -21.744 0.002 23.945 1.00 97.88 84 LEU A O 1
ATOM 681 N N . LYS A 1 85 ? -22.893 0.413 22.048 1.00 98.25 85 LYS A N 1
ATOM 682 C CA . LYS A 1 85 ? -22.502 -0.799 21.317 1.00 98.25 85 LYS A CA 1
ATOM 683 C C . LYS A 1 85 ? -22.020 -0.417 19.928 1.00 98.25 85 LYS A C 1
ATOM 685 O O . LYS A 1 85 ? -22.748 0.242 19.194 1.00 98.25 85 LYS A O 1
ATOM 690 N N . PHE A 1 86 ? -20.799 -0.811 19.605 1.00 98.44 86 PHE A N 1
ATOM 691 C CA . PHE A 1 86 ? -20.066 -0.379 18.425 1.00 98.44 86 PHE A CA 1
ATOM 692 C C . PHE A 1 86 ? -20.059 -1.453 17.345 1.00 98.44 86 PHE A C 1
ATOM 694 O O . PHE A 1 86 ? -20.096 -2.652 17.640 1.00 98.44 86 PHE A O 1
ATOM 701 N N . LEU A 1 87 ? -19.897 -1.013 16.096 1.00 98.06 87 LEU A N 1
ATOM 702 C CA . LEU A 1 87 ? -19.593 -1.920 14.996 1.00 98.06 87 LEU A CA 1
ATOM 703 C C . LEU A 1 87 ? -18.308 -2.691 15.279 1.00 98.06 87 LEU A C 1
ATOM 705 O O . LEU A 1 87 ? -18.232 -3.891 15.038 1.00 98.06 87 LEU A O 1
ATOM 709 N N . GLY A 1 88 ? -17.283 -2.019 15.798 1.00 98.25 88 GLY A N 1
ATOM 710 C CA . GLY A 1 88 ? -16.059 -2.726 16.109 1.00 98.25 88 GLY A CA 1
ATOM 711 C C . GLY A 1 88 ? -15.044 -1.993 16.957 1.00 98.25 88 GLY A C 1
ATOM 712 O O . GLY A 1 88 ? -15.203 -0.836 17.337 1.00 98.25 88 GLY A O 1
ATOM 713 N N . ILE A 1 89 ? -13.974 -2.715 17.257 1.00 98.69 89 ILE A N 1
ATOM 714 C CA . ILE A 1 89 ? -12.791 -2.214 17.943 1.00 98.69 89 ILE A CA 1
ATOM 715 C C . ILE A 1 89 ? -11.536 -2.771 17.289 1.00 98.69 89 ILE A C 1
ATOM 717 O O . ILE A 1 89 ? -11.456 -3.949 16.922 1.00 98.69 89 ILE A O 1
ATOM 721 N N . PHE A 1 90 ? -10.528 -1.916 17.148 1.00 98.19 90 PHE A N 1
ATOM 722 C CA . PHE A 1 90 ? -9.283 -2.307 16.519 1.00 98.19 90 PHE A CA 1
ATOM 723 C C . PHE A 1 90 ? -8.065 -1.527 16.965 1.00 98.19 90 PHE A C 1
ATOM 725 O O . PHE A 1 90 ? -8.144 -0.448 17.538 1.00 98.19 90 PHE A O 1
ATOM 732 N N . SER A 1 91 ? -6.908 -2.086 16.638 1.00 96.81 91 SER A N 1
ATOM 733 C CA . SER A 1 91 ? -5.639 -1.372 16.628 1.00 96.81 91 SER A CA 1
ATOM 734 C C . SER A 1 91 ? -4.835 -1.781 15.393 1.00 96.81 91 SER A C 1
ATOM 736 O O . SER A 1 91 ? -5.252 -2.659 14.627 1.00 96.81 91 SER A O 1
ATOM 738 N N . HIS A 1 92 ? -3.706 -1.119 15.161 1.00 94.25 92 HIS A N 1
ATOM 739 C CA . HIS A 1 92 ? -2.770 -1.474 14.102 1.00 94.25 92 HIS A CA 1
ATOM 740 C C . HIS A 1 92 ? -1.605 -2.259 14.705 1.00 94.25 92 HIS A C 1
ATOM 742 O O . HIS A 1 92 ? -0.800 -1.689 15.435 1.00 94.25 92 HIS A O 1
ATOM 748 N N . LEU A 1 93 ? -1.526 -3.561 14.412 1.00 91.81 93 LEU A N 1
ATOM 749 C CA . LEU A 1 93 ? -0.416 -4.383 14.882 1.00 91.81 93 LEU A CA 1
ATOM 750 C C . LEU A 1 93 ? 0.865 -4.014 14.135 1.00 91.81 93 LEU A C 1
ATOM 752 O O . LEU A 1 93 ? 1.046 -4.368 12.972 1.00 91.81 93 LEU A O 1
ATOM 756 N N . PHE A 1 94 ? 1.738 -3.298 14.827 1.00 87.69 94 PHE A N 1
ATOM 757 C CA . PHE A 1 94 ? 3.087 -3.000 14.385 1.00 87.69 94 PHE A CA 1
ATOM 758 C C . PHE A 1 94 ? 4.054 -3.302 15.521 1.00 87.69 94 PHE A C 1
ATOM 760 O O . PHE A 1 94 ? 3.770 -3.005 16.682 1.00 87.69 94 PHE A O 1
ATOM 767 N N . SER A 1 95 ? 5.195 -3.882 15.175 1.00 82.94 95 SER A N 1
ATOM 768 C CA . SER A 1 95 ? 6.235 -4.237 16.125 1.00 82.94 95 SER A CA 1
ATOM 769 C C . SER A 1 95 ? 7.598 -4.264 15.442 1.00 82.94 95 SER A C 1
ATOM 771 O O . SER A 1 95 ? 7.710 -4.644 14.279 1.00 82.94 95 SER A O 1
ATOM 773 N N . ALA A 1 96 ? 8.644 -3.860 16.169 1.00 81.81 96 ALA A N 1
ATOM 774 C CA . ALA A 1 96 ? 10.023 -3.985 15.695 1.00 81.81 96 ALA A CA 1
ATOM 775 C C . ALA A 1 96 ? 10.532 -5.429 15.826 1.00 81.81 96 ALA A C 1
ATOM 777 O O . ALA A 1 96 ? 11.346 -5.884 15.026 1.00 81.81 96 ALA A O 1
ATOM 778 N N . THR A 1 97 ? 10.037 -6.153 16.833 1.00 87.88 97 THR A N 1
ATOM 779 C CA . THR A 1 97 ? 10.378 -7.552 17.096 1.00 87.88 97 THR A CA 1
ATOM 780 C C . THR A 1 97 ? 9.131 -8.424 17.226 1.00 87.88 97 THR A C 1
ATOM 782 O O . THR A 1 97 ? 8.015 -7.938 17.432 1.00 87.88 97 THR A O 1
ATOM 785 N N . TYR A 1 98 ? 9.320 -9.744 17.156 1.00 90.06 98 TYR A N 1
ATOM 786 C CA . TYR A 1 98 ? 8.234 -10.693 17.395 1.00 90.06 98 TYR A CA 1
ATOM 787 C C . TYR A 1 98 ? 7.605 -10.502 18.787 1.00 90.06 98 TYR A C 1
ATOM 789 O O . TYR A 1 98 ? 6.380 -10.440 18.911 1.00 90.06 98 TYR A O 1
ATOM 797 N N . THR A 1 99 ? 8.445 -10.339 19.816 1.00 93.62 99 THR A N 1
ATOM 798 C CA . THR A 1 99 ? 8.042 -10.164 21.219 1.00 93.62 99 THR A CA 1
ATOM 799 C C . THR A 1 99 ? 7.257 -8.880 21.457 1.00 93.62 99 THR A C 1
ATOM 801 O O . THR A 1 99 ? 6.267 -8.912 22.185 1.00 93.62 99 THR A O 1
ATOM 804 N N . ASP A 1 100 ? 7.623 -7.777 20.799 1.00 92.75 100 ASP A N 1
ATOM 805 C CA . ASP A 1 100 ? 6.859 -6.527 20.911 1.00 92.75 100 ASP A CA 1
ATOM 806 C C . ASP A 1 100 ? 5.438 -6.698 20.352 1.00 92.75 100 ASP A C 1
ATOM 808 O O . ASP A 1 100 ? 4.478 -6.158 20.899 1.00 92.75 100 ASP A O 1
ATOM 812 N N . GLY A 1 101 ? 5.276 -7.498 19.292 1.00 94.44 101 GLY A N 1
ATOM 813 C CA . GLY A 1 101 ? 3.957 -7.790 18.728 1.00 94.44 101 GLY A CA 1
ATOM 814 C C . GLY A 1 101 ? 3.080 -8.619 19.668 1.00 94.44 101 GLY A C 1
ATOM 815 O O . GLY A 1 101 ? 1.895 -8.317 19.812 1.00 94.44 101 GLY A O 1
ATOM 816 N N . LEU A 1 102 ? 3.658 -9.597 20.379 1.00 96.12 102 LEU A N 1
ATOM 817 C CA . LEU A 1 102 ? 2.945 -10.333 21.434 1.00 96.12 102 LEU A CA 1
ATOM 818 C C . LEU A 1 102 ? 2.470 -9.404 22.557 1.00 96.12 102 LEU A C 1
ATOM 820 O O . LEU A 1 102 ? 1.357 -9.560 23.059 1.00 96.12 102 LEU A O 1
ATOM 824 N N . GLU A 1 103 ? 3.277 -8.409 22.920 1.00 95.69 103 GLU A N 1
ATOM 825 C CA . GLU A 1 103 ? 2.903 -7.428 23.937 1.00 95.69 103 GLU A CA 1
ATOM 826 C C . GLU A 1 103 ? 1.751 -6.523 23.472 1.00 95.69 103 GLU A C 1
ATOM 828 O O . GLU A 1 103 ? 0.824 -6.255 24.239 1.00 95.69 103 GLU A O 1
ATOM 833 N N . VAL A 1 104 ? 1.740 -6.102 22.202 1.00 96.00 104 VAL A N 1
ATOM 834 C CA . VAL A 1 104 ? 0.595 -5.378 21.618 1.00 96.00 104 VAL A CA 1
ATOM 835 C C . VAL A 1 104 ? -0.670 -6.243 21.639 1.00 96.00 104 VAL A C 1
ATOM 837 O O . VAL A 1 104 ? -1.737 -5.752 22.009 1.00 96.00 104 VAL A O 1
ATOM 840 N N . ILE A 1 105 ? -0.566 -7.532 21.304 1.00 97.50 105 ILE A N 1
ATOM 841 C CA . ILE A 1 105 ? -1.689 -8.483 21.355 1.00 97.50 105 ILE A CA 1
ATOM 842 C C . ILE A 1 105 ? -2.233 -8.627 22.779 1.00 97.50 105 ILE A C 1
ATOM 844 O O . ILE A 1 105 ? -3.452 -8.569 22.978 1.00 97.50 105 ILE A O 1
ATOM 848 N N . ARG A 1 106 ? -1.349 -8.761 23.775 1.00 97.69 106 ARG A N 1
ATOM 849 C CA . ARG A 1 106 ? -1.731 -8.836 25.189 1.00 97.69 106 ARG A CA 1
ATOM 850 C C . ARG A 1 106 ? -2.483 -7.576 25.619 1.00 97.69 106 ARG A C 1
ATOM 852 O O . ARG A 1 106 ? -3.610 -7.680 26.103 1.00 97.69 106 ARG A O 1
ATOM 859 N N . LYS A 1 107 ? -1.914 -6.391 25.367 1.00 97.25 107 LYS A N 1
ATOM 860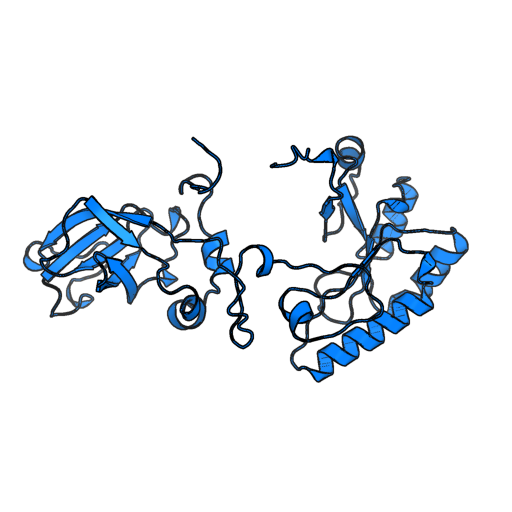 C CA . LYS A 1 107 ? -2.541 -5.096 25.691 1.00 97.25 107 LYS A CA 1
ATOM 861 C C . LYS A 1 107 ? -3.898 -4.927 25.012 1.00 97.25 107 LYS A C 1
ATOM 863 O O . LYS A 1 107 ? -4.858 -4.507 25.652 1.00 97.25 107 LYS A O 1
ATOM 868 N N . PHE A 1 108 ? -4.004 -5.275 23.730 1.00 98.12 108 PHE A N 1
ATOM 869 C CA . PHE A 1 108 ? -5.268 -5.186 23.004 1.00 98.12 108 PHE A CA 1
ATOM 870 C C . PHE A 1 108 ? -6.332 -6.113 23.594 1.00 98.12 108 PHE A C 1
ATOM 872 O O . PHE A 1 108 ? -7.462 -5.683 23.814 1.00 98.12 108 PHE A O 1
ATOM 879 N N . THR A 1 109 ? -5.960 -7.350 23.922 1.00 98.44 109 THR A N 1
ATOM 880 C CA . THR A 1 109 ? -6.858 -8.320 24.563 1.00 98.44 109 THR A CA 1
ATOM 881 C C . THR A 1 109 ? -7.371 -7.804 25.909 1.00 98.44 109 THR A C 1
ATOM 883 O O . THR A 1 109 ? -8.569 -7.872 26.187 1.00 98.44 109 THR A O 1
ATOM 886 N N . GLU A 1 110 ? -6.493 -7.219 26.726 1.00 98.25 110 GLU A N 1
ATOM 887 C CA . GLU A 1 110 ? -6.865 -6.604 28.004 1.00 98.25 110 GLU A CA 1
ATOM 888 C C . GLU A 1 110 ? -7.831 -5.432 27.829 1.00 98.25 110 GLU A C 1
ATOM 890 O O . GLU A 1 110 ? -8.817 -5.344 28.561 1.00 98.25 110 GLU A O 1
ATOM 895 N N . VAL A 1 111 ? -7.597 -4.563 26.841 1.00 98.44 111 VAL A N 1
ATOM 896 C CA . VAL A 1 111 ? -8.494 -3.440 26.537 1.00 98.44 111 VAL A CA 1
ATOM 897 C C . VAL A 1 111 ? -9.869 -3.933 26.087 1.00 98.44 111 VAL A C 1
ATOM 899 O O . VAL A 1 111 ? -10.872 -3.479 26.633 1.00 98.44 111 VAL A O 1
ATOM 902 N N . VAL A 1 112 ? -9.942 -4.890 25.157 1.00 98.50 112 VAL A N 1
ATOM 903 C CA . VAL A 1 112 ? -11.222 -5.455 24.690 1.00 98.50 112 VAL A CA 1
ATOM 904 C C . VAL A 1 112 ? -12.008 -6.059 25.857 1.00 98.50 112 VAL A C 1
ATOM 906 O O . VAL A 1 112 ? -13.189 -5.761 26.030 1.00 98.50 112 VAL A O 1
ATOM 909 N N . ASN A 1 113 ? -11.347 -6.843 26.712 1.00 98.25 113 ASN A N 1
ATOM 910 C CA . ASN A 1 113 ? -11.984 -7.431 27.891 1.00 98.25 113 ASN A CA 1
ATOM 911 C C . ASN A 1 113 ? -12.442 -6.357 28.890 1.00 98.25 113 ASN A C 1
ATOM 913 O O . ASN A 1 113 ? -13.548 -6.432 29.423 1.00 98.25 113 ASN A O 1
ATOM 917 N N . LYS A 1 114 ? -11.621 -5.326 29.120 1.00 98.19 114 LYS A N 1
ATOM 918 C CA . LYS A 1 114 ? -11.922 -4.217 30.036 1.00 98.19 114 LYS A CA 1
ATOM 919 C C . LYS A 1 114 ? -13.111 -3.373 29.573 1.00 98.19 114 LYS A C 1
ATOM 921 O O . LYS A 1 114 ? -13.874 -2.913 30.428 1.00 98.19 114 LYS A O 1
ATOM 926 N N . LEU A 1 115 ? -13.252 -3.170 28.262 1.00 98.25 115 LEU A N 1
ATOM 927 C CA . LEU A 1 115 ? -14.359 -2.443 27.632 1.00 98.25 115 LEU A CA 1
ATOM 928 C C . LEU A 1 115 ? -15.615 -3.309 27.437 1.00 98.25 115 LEU A C 1
ATOM 930 O O . LEU A 1 115 ? -16.686 -2.760 27.192 1.00 98.25 115 LEU A O 1
ATOM 934 N N . GLY A 1 116 ? -15.500 -4.628 27.605 1.00 97.81 116 GLY A N 1
ATOM 935 C CA . GLY A 1 116 ? -16.578 -5.596 27.423 1.00 97.81 116 GLY A CA 1
ATOM 936 C C . GLY A 1 116 ? -16.675 -6.050 25.970 1.00 97.81 116 GLY A C 1
ATOM 937 O O . GLY A 1 116 ? -17.152 -5.308 25.117 1.00 97.81 116 GLY A O 1
ATOM 938 N N . LYS A 1 117 ? -16.254 -7.292 25.701 1.00 97.38 117 LYS A N 1
ATOM 939 C CA . LYS A 1 117 ? -16.223 -7.885 24.353 1.00 97.38 117 LYS A CA 1
ATOM 940 C C . LYS A 1 117 ? -17.571 -7.782 23.626 1.00 97.38 117 LYS A C 1
ATOM 942 O O . LYS A 1 117 ? -17.595 -7.459 22.445 1.00 97.38 117 LYS A O 1
ATOM 947 N N . ASP A 1 118 ? -18.671 -7.978 24.349 1.00 97.19 118 ASP A N 1
ATOM 948 C CA . ASP A 1 118 ? -20.038 -7.979 23.805 1.00 97.19 118 ASP A CA 1
ATOM 949 C C . ASP A 1 118 ? -20.533 -6.594 23.349 1.00 97.19 118 ASP A C 1
ATOM 951 O O . ASP A 1 118 ? -21.613 -6.476 22.768 1.00 97.19 118 ASP A O 1
ATOM 955 N N . ASN A 1 119 ? -19.754 -5.536 23.594 1.00 98.38 119 ASN A N 1
ATOM 956 C CA . ASN A 1 119 ? -20.029 -4.201 23.070 1.00 98.38 119 ASN A CA 1
ATOM 957 C C . ASN A 1 119 ? -19.533 -4.013 21.629 1.00 98.38 119 ASN A C 1
ATOM 959 O O . ASN A 1 119 ? -19.709 -2.924 21.087 1.00 98.38 119 ASN A O 1
ATOM 963 N N . PHE A 1 120 ? -18.916 -5.029 21.015 1.00 98.38 120 PHE A N 1
ATOM 964 C CA . PHE A 1 120 ? -18.314 -4.945 19.684 1.00 98.38 120 PHE A CA 1
ATOM 965 C C . PHE A 1 120 ? -18.771 -6.105 18.794 1.00 98.38 120 PHE A C 1
ATOM 967 O O . PHE A 1 120 ? -18.569 -7.268 19.140 1.00 98.38 120 PHE A O 1
ATOM 974 N N . GLU A 1 121 ? -19.329 -5.803 17.618 1.00 97.81 121 GLU A N 1
ATOM 975 C CA . GLU A 1 121 ? -19.633 -6.826 16.600 1.00 97.81 121 GLU A CA 1
ATOM 976 C C . GLU A 1 121 ? -18.335 -7.373 15.967 1.00 97.81 121 GLU A C 1
ATOM 978 O O . GLU A 1 121 ? -18.164 -8.580 15.777 1.00 97.81 121 GLU A O 1
ATOM 983 N N . MET A 1 122 ? -17.377 -6.486 15.685 1.00 98.25 122 MET A N 1
ATOM 984 C CA . MET A 1 122 ? -16.114 -6.804 15.023 1.00 98.25 122 MET A CA 1
ATOM 985 C C . MET A 1 122 ? -14.911 -6.453 15.901 1.00 98.25 122 MET A C 1
ATOM 987 O O . MET A 1 122 ? -14.766 -5.334 16.382 1.00 98.25 122 MET A O 1
ATOM 991 N N . ILE A 1 123 ? -13.990 -7.397 16.077 1.00 98.69 123 ILE A N 1
ATOM 992 C CA . ILE A 1 123 ? -12.734 -7.184 16.800 1.00 98.69 123 ILE A CA 1
ATOM 993 C C . ILE A 1 123 ? -11.615 -7.567 15.848 1.00 98.69 123 ILE A C 1
ATOM 995 O O . ILE A 1 123 ? -11.568 -8.706 15.390 1.00 98.69 123 ILE A O 1
ATOM 999 N N . HIS A 1 124 ? -10.721 -6.641 15.513 1.00 98.00 124 HIS A N 1
ATOM 1000 C CA . HIS A 1 124 ? -9.665 -6.931 14.543 1.00 98.00 124 HIS A CA 1
ATOM 1001 C C . HIS A 1 124 ? -8.359 -6.209 14.845 1.00 98.00 124 HIS A C 1
ATOM 1003 O O . HIS A 1 124 ? -8.333 -5.009 15.094 1.00 98.00 124 HIS A O 1
ATOM 1009 N N . LEU A 1 125 ? -7.233 -6.911 14.736 1.00 97.19 125 LEU A N 1
ATOM 1010 C CA . LEU A 1 125 ? -5.914 -6.372 15.089 1.00 97.19 125 LEU A CA 1
ATOM 1011 C C . LEU A 1 125 ? -4.900 -6.497 13.945 1.00 97.19 125 LEU A C 1
ATOM 1013 O O . LEU A 1 125 ? -4.215 -5.527 13.612 1.00 97.19 125 LEU A O 1
ATOM 1017 N N . GLN A 1 126 ? -4.837 -7.673 13.328 1.00 94.44 126 GLN A N 1
ATOM 1018 C CA . GLN A 1 126 ? -3.772 -8.052 12.404 1.00 94.44 126 GLN A CA 1
ATOM 1019 C C . GLN A 1 126 ? -3.863 -7.316 11.057 1.00 94.44 126 GLN A C 1
ATOM 1021 O O . GLN A 1 126 ? -4.935 -7.216 10.455 1.00 94.44 126 GLN A O 1
ATOM 1026 N N . ASN A 1 127 ? -2.713 -6.811 10.602 1.00 91.88 127 ASN A N 1
ATOM 1027 C CA . ASN A 1 127 ? -2.434 -6.447 9.209 1.00 91.88 127 ASN A CA 1
ATOM 1028 C C . ASN A 1 127 ? -1.838 -7.664 8.462 1.00 91.88 127 ASN A C 1
ATOM 1030 O O . ASN A 1 127 ? -1.743 -8.748 9.033 1.00 91.88 127 ASN A O 1
ATOM 1034 N N . ALA A 1 128 ? -1.399 -7.477 7.213 1.00 89.31 128 ALA A N 1
ATOM 1035 C CA . ALA A 1 128 ? -0.771 -8.519 6.393 1.00 89.31 128 ALA A CA 1
ATOM 1036 C C . ALA A 1 128 ? 0.337 -9.300 7.129 1.00 89.31 128 ALA A C 1
ATOM 1038 O O . ALA A 1 128 ? 0.253 -10.520 7.248 1.00 89.31 128 ALA A O 1
ATOM 1039 N N . ALA A 1 129 ? 1.332 -8.601 7.685 1.00 87.06 129 ALA A N 1
ATOM 1040 C CA . ALA A 1 129 ? 2.403 -9.232 8.455 1.00 87.06 129 ALA A CA 1
ATOM 1041 C C . ALA A 1 129 ? 1.860 -9.928 9.715 1.00 87.06 129 ALA A C 1
ATOM 1043 O O . ALA A 1 129 ? 2.260 -11.042 10.045 1.00 87.06 129 ALA A O 1
ATOM 1044 N N . GLY A 1 130 ? 0.907 -9.297 10.402 1.00 90.44 130 GLY A N 1
ATOM 1045 C CA . GLY A 1 130 ? 0.297 -9.832 11.610 1.00 90.44 130 GLY A CA 1
ATOM 1046 C C . GLY A 1 130 ? -0.449 -11.153 11.405 1.00 90.44 130 GLY A C 1
ATOM 1047 O O . GLY A 1 130 ? -0.441 -11.987 12.307 1.00 90.44 130 GLY A O 1
ATOM 1048 N N . ILE A 1 131 ? -1.072 -11.345 10.236 1.00 90.62 131 ILE A N 1
ATOM 1049 C CA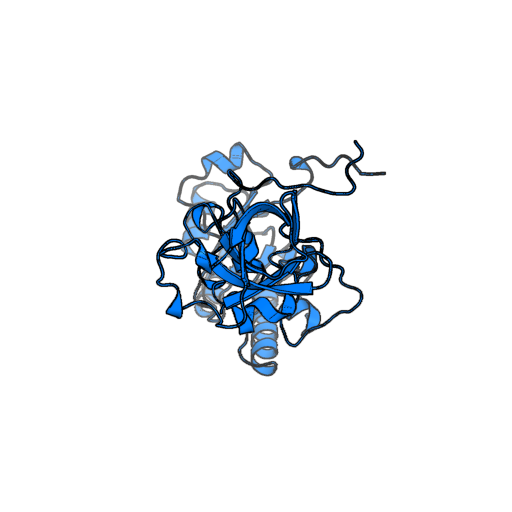 . ILE A 1 131 ? -1.828 -12.559 9.880 1.00 90.62 131 ILE A CA 1
ATOM 1050 C C . ILE A 1 131 ? -0.917 -13.789 9.844 1.00 90.62 131 ILE A C 1
ATOM 1052 O O . ILE A 1 131 ? -1.302 -14.840 10.343 1.00 90.62 131 ILE A O 1
ATOM 1056 N N . TYR A 1 132 ? 0.294 -13.658 9.300 1.00 85.56 132 TYR A N 1
ATOM 1057 C CA . TYR A 1 132 ? 1.236 -14.777 9.205 1.00 85.56 132 TYR A CA 1
ATOM 1058 C C . TYR A 1 132 ? 2.011 -15.033 10.494 1.00 85.56 132 TYR A C 1
ATOM 1060 O O . TYR A 1 132 ? 2.383 -16.169 10.777 1.00 85.56 132 TYR A O 1
ATOM 1068 N N . ASN A 1 133 ? 2.289 -13.979 11.259 1.00 87.56 133 ASN A N 1
ATOM 1069 C CA . ASN A 1 133 ? 3.197 -14.074 12.398 1.00 87.56 133 ASN A CA 1
ATOM 1070 C C . ASN A 1 133 ? 2.513 -14.477 13.697 1.00 87.56 133 ASN A C 1
ATOM 1072 O O . ASN A 1 133 ? 3.154 -15.060 14.563 1.00 87.56 133 ASN A O 1
ATOM 1076 N N . TYR A 1 134 ? 1.236 -14.145 13.866 1.00 91.69 134 TYR A N 1
ATOM 1077 C CA . TYR A 1 134 ? 0.594 -14.239 15.167 1.00 91.69 134 TYR A CA 1
ATOM 1078 C C . TYR A 1 134 ? -0.726 -14.986 15.092 1.00 91.69 134 TYR A C 1
ATOM 1080 O O . TYR A 1 134 ? -1.520 -14.782 14.179 1.00 91.69 134 TYR A O 1
ATOM 1088 N N . ASN A 1 135 ? -0.998 -15.786 16.118 1.00 92.38 135 ASN A N 1
ATOM 1089 C CA . ASN A 1 135 ? -2.352 -16.219 16.424 1.00 92.38 135 ASN A CA 1
ATOM 1090 C C . ASN A 1 135 ? -2.946 -15.265 17.469 1.00 92.38 135 ASN A C 1
ATOM 1092 O O . ASN A 1 135 ? -2.309 -14.996 18.488 1.00 92.38 135 ASN A O 1
ATOM 1096 N N . VAL A 1 136 ? -4.142 -14.731 17.216 1.00 95.62 136 VAL A N 1
ATOM 1097 C CA . VAL A 1 136 ? -4.765 -13.708 18.068 1.00 95.62 136 VAL A CA 1
ATOM 1098 C C . VAL A 1 136 ? -6.196 -14.116 18.402 1.00 95.62 136 VAL A C 1
ATOM 1100 O O . VAL A 1 136 ? -7.122 -13.814 17.666 1.00 95.62 136 VAL A O 1
ATOM 1103 N N . GLU A 1 137 ? -6.401 -14.773 19.540 1.00 96.19 137 GLU A N 1
ATOM 1104 C CA . GLU A 1 137 ? -7.696 -15.390 19.884 1.00 96.19 137 GLU A CA 1
ATOM 1105 C C . GLU A 1 137 ? -8.842 -14.392 20.119 1.00 96.19 137 GLU A C 1
ATOM 1107 O O . GLU A 1 137 ? -10.014 -14.729 19.953 1.00 96.19 137 GLU A O 1
ATOM 1112 N N . VAL A 1 138 ? -8.532 -13.154 20.523 1.00 96.81 138 VAL A N 1
ATOM 1113 C CA . VAL A 1 138 ? -9.562 -12.149 20.838 1.00 96.81 138 VAL A CA 1
ATOM 1114 C C . VAL A 1 138 ? -10.265 -11.603 19.588 1.00 96.81 138 VAL A C 1
ATOM 1116 O O . VAL A 1 138 ? -11.367 -11.063 19.700 1.00 96.81 138 VAL A O 1
ATOM 1119 N N . VAL A 1 139 ? -9.646 -11.722 18.406 1.00 97.75 139 VAL A N 1
ATOM 1120 C CA . VAL A 1 139 ? -10.167 -11.135 17.164 1.00 97.75 139 VAL A CA 1
ATOM 1121 C C . VAL A 1 139 ? -11.239 -12.012 16.525 1.00 97.75 139 VAL A C 1
ATOM 1123 O O . VAL A 1 139 ? -11.213 -13.234 16.609 1.00 97.75 139 VAL A O 1
ATOM 1126 N N . THR A 1 140 ? -12.183 -11.367 15.850 1.00 97.88 140 THR A N 1
ATOM 1127 C CA . THR A 1 140 ? -13.204 -12.009 15.015 1.00 97.88 140 THR A CA 1
ATOM 1128 C C . THR A 1 140 ? -12.955 -11.779 13.525 1.00 97.88 140 THR A C 1
ATOM 1130 O O . THR A 1 140 ? -13.485 -12.513 12.701 1.00 97.88 140 THR A O 1
ATOM 1133 N N . HIS A 1 141 ? -12.148 -10.771 13.171 1.00 96.75 141 HIS A N 1
ATOM 1134 C CA . HIS A 1 141 ? -11.857 -10.386 11.791 1.00 96.75 141 HIS A CA 1
ATOM 1135 C C . HIS A 1 141 ? -10.367 -10.046 11.607 1.00 96.75 141 HIS A C 1
ATOM 1137 O O . HIS A 1 141 ? -9.665 -9.671 12.551 1.00 96.75 141 HIS A O 1
ATOM 1143 N N . ILE A 1 142 ? -9.892 -10.117 10.362 1.00 93.88 142 ILE A N 1
ATOM 1144 C CA . ILE A 1 142 ? -8.525 -9.758 9.954 1.00 93.88 142 ILE A CA 1
ATOM 1145 C C . ILE A 1 142 ? -8.550 -8.700 8.848 1.00 93.88 142 ILE A C 1
ATOM 1147 O O . ILE A 1 142 ? -9.527 -8.588 8.110 1.00 93.88 142 ILE A O 1
ATOM 1151 N N . ARG A 1 143 ? -7.469 -7.922 8.711 1.00 94.81 143 ARG A N 1
ATOM 1152 C CA . ARG A 1 143 ? -7.319 -6.926 7.638 1.00 94.81 143 ARG A CA 1
ATOM 1153 C C . ARG A 1 143 ? -6.152 -7.321 6.737 1.00 94.81 143 ARG A C 1
ATOM 1155 O O . ARG A 1 143 ? -4.997 -7.022 7.033 1.00 94.81 143 ARG A O 1
ATOM 1162 N N . THR A 1 144 ? -6.469 -8.000 5.638 1.00 90.44 144 THR A N 1
ATOM 1163 C CA . THR A 1 144 ? -5.501 -8.670 4.748 1.00 90.44 144 THR A CA 1
ATOM 1164 C C . THR A 1 144 ? -4.598 -7.714 3.971 1.00 90.44 144 THR A C 1
ATOM 1166 O O . THR A 1 144 ? -3.436 -8.030 3.729 1.00 90.44 144 THR A O 1
ATOM 1169 N N . GLY A 1 145 ? -5.091 -6.525 3.610 1.00 90.50 145 GLY A N 1
ATOM 1170 C CA . GLY A 1 145 ? -4.297 -5.483 2.955 1.00 90.50 145 GLY A CA 1
ATOM 1171 C C . GLY A 1 145 ? -3.579 -5.984 1.696 1.00 90.50 145 GLY A C 1
ATOM 1172 O O . GLY A 1 145 ? -4.216 -6.464 0.761 1.00 90.50 145 GLY A O 1
ATOM 1173 N N . MET A 1 146 ? -2.247 -5.873 1.675 1.00 87.75 146 MET A N 1
ATOM 1174 C CA . MET A 1 146 ? -1.422 -6.240 0.516 1.00 87.75 146 MET A CA 1
ATOM 1175 C C . MET A 1 146 ? -1.540 -7.717 0.101 1.00 87.75 146 MET A C 1
ATOM 1177 O O . MET A 1 146 ? -1.348 -8.025 -1.075 1.00 87.75 146 MET A O 1
ATOM 1181 N N . LEU A 1 147 ? -1.932 -8.607 1.023 1.00 88.81 147 LEU A N 1
ATOM 1182 C CA . LEU A 1 147 ? -2.126 -10.029 0.720 1.00 88.81 147 LEU A CA 1
ATOM 1183 C C . LEU A 1 147 ? -3.247 -10.255 -0.295 1.00 88.81 147 LEU A C 1
ATOM 1185 O O . LEU A 1 147 ? -3.149 -11.160 -1.114 1.00 88.81 147 LEU A O 1
ATOM 1189 N N . THR A 1 148 ? -4.267 -9.391 -0.318 1.00 90.50 148 THR A N 1
ATOM 1190 C CA . THR A 1 148 ? -5.348 -9.453 -1.317 1.00 90.50 148 THR A CA 1
ATOM 1191 C C . THR A 1 148 ? -4.823 -9.286 -2.748 1.00 90.50 148 THR A C 1
ATOM 1193 O O . THR A 1 148 ? -5.424 -9.788 -3.691 1.00 90.50 148 THR A O 1
ATOM 1196 N N . TYR A 1 149 ? -3.680 -8.617 -2.921 1.00 89.06 149 TYR A N 1
ATOM 1197 C CA . TYR A 1 149 ? -3.027 -8.423 -4.218 1.00 89.06 149 TYR A CA 1
ATOM 1198 C C . TYR A 1 149 ? -1.953 -9.483 -4.511 1.00 89.06 149 TYR A C 1
ATOM 1200 O O . TYR A 1 149 ? -1.225 -9.385 -5.501 1.00 89.06 149 TYR A O 1
ATOM 1208 N N . GLY A 1 150 ? -1.815 -10.476 -3.632 1.00 87.75 150 GLY A N 1
ATOM 1209 C CA . GLY A 1 150 ? -0.748 -11.466 -3.675 1.00 87.75 150 GLY A CA 1
ATOM 1210 C C . GLY A 1 150 ? 0.653 -10.874 -3.508 1.00 87.75 150 GLY A C 1
ATOM 1211 O O . GLY A 1 150 ? 1.628 -11.444 -3.993 1.00 87.75 150 GLY A O 1
ATOM 1212 N N . LEU A 1 151 ? 0.756 -9.704 -2.868 1.00 84.56 151 LEU A N 1
ATOM 1213 C CA . LEU A 1 151 ? 2.030 -9.066 -2.550 1.00 84.56 151 LEU A CA 1
ATOM 1214 C C . LEU A 1 151 ? 2.518 -9.540 -1.183 1.00 84.56 151 LEU A C 1
ATOM 1216 O O . LEU A 1 151 ? 1.733 -9.640 -0.241 1.00 84.56 151 LEU A O 1
ATOM 1220 N N . GLN A 1 152 ? 3.825 -9.766 -1.076 1.00 79.00 152 GLN A N 1
ATOM 1221 C CA . GLN A 1 152 ? 4.480 -10.263 0.132 1.00 79.00 152 GLN A CA 1
ATOM 1222 C C . GLN A 1 152 ? 5.688 -9.393 0.481 1.00 79.00 152 GLN A C 1
ATOM 1224 O O . GLN A 1 152 ? 6.316 -8.807 -0.404 1.00 79.00 152 GLN A O 1
ATOM 1229 N N . GLU A 1 153 ? 5.997 -9.286 1.769 1.00 69.88 153 GLU A N 1
ATOM 1230 C CA . GLU A 1 153 ? 7.199 -8.605 2.250 1.00 69.88 153 GLU A CA 1
ATOM 1231 C C . GLU A 1 153 ? 8.338 -9.607 2.444 1.00 69.88 153 GLU A C 1
ATOM 1233 O O . GLU A 1 153 ? 8.122 -10.797 2.681 1.00 69.88 153 GLU A O 1
ATOM 1238 N N . ALA A 1 154 ? 9.577 -9.126 2.350 1.00 66.06 154 ALA A N 1
ATOM 1239 C CA . ALA A 1 154 ? 10.741 -9.974 2.559 1.00 66.06 154 ALA A CA 1
ATOM 1240 C C . ALA A 1 154 ? 10.712 -10.601 3.965 1.00 66.06 154 ALA A C 1
ATOM 1242 O O . ALA A 1 154 ? 10.601 -9.894 4.962 1.00 66.06 154 ALA A O 1
ATOM 1243 N N . GLY A 1 155 ? 10.843 -11.928 4.027 1.00 65.62 155 GLY A N 1
ATOM 1244 C CA . GLY A 1 155 ? 10.818 -12.702 5.273 1.00 65.62 155 GLY A CA 1
ATOM 1245 C C . GLY A 1 155 ? 9.582 -13.588 5.426 1.00 65.62 155 GLY A C 1
ATOM 1246 O O . GLY A 1 155 ? 9.645 -14.568 6.162 1.00 65.62 155 GLY A O 1
ATOM 1247 N N . PHE A 1 156 ? 8.511 -13.316 4.675 1.00 67.56 156 PHE A N 1
ATOM 1248 C CA . PHE A 1 156 ? 7.279 -14.105 4.687 1.00 67.56 156 PHE A CA 1
ATOM 1249 C C . PHE A 1 156 ? 6.918 -14.481 3.254 1.00 67.56 156 PHE A C 1
ATOM 1251 O O . PHE A 1 156 ? 6.515 -13.624 2.475 1.00 67.56 156 PHE A O 1
ATOM 1258 N N . TYR A 1 157 ? 7.122 -15.752 2.904 1.00 72.19 157 TYR A N 1
ATOM 1259 C CA . TYR A 1 157 ? 6.847 -16.273 1.568 1.00 72.19 157 TYR A CA 1
ATOM 1260 C C . TYR A 1 157 ? 5.913 -17.476 1.653 1.00 72.19 157 TYR A C 1
ATOM 1262 O O . TYR A 1 157 ? 6.320 -18.585 1.986 1.00 72.19 157 TYR A O 1
ATOM 1270 N N . ASP A 1 158 ? 4.656 -17.229 1.329 1.00 79.75 158 ASP A N 1
ATOM 1271 C CA . ASP A 1 158 ? 3.654 -18.215 0.982 1.00 79.75 158 ASP A CA 1
ATOM 1272 C C . ASP A 1 158 ? 3.735 -18.475 -0.529 1.00 79.75 158 ASP A C 1
ATOM 1274 O O . ASP A 1 158 ? 3.505 -17.579 -1.348 1.00 79.75 158 ASP A O 1
ATOM 1278 N N . HIS A 1 159 ? 4.120 -19.694 -0.905 1.00 77.88 159 HIS A N 1
ATOM 1279 C CA . HIS A 1 159 ? 4.253 -20.091 -2.307 1.00 77.88 159 HIS A CA 1
ATOM 1280 C C . HIS A 1 159 ? 2.903 -20.254 -3.015 1.00 77.88 159 HIS A C 1
ATOM 1282 O O . HIS A 1 159 ? 2.861 -20.206 -4.247 1.00 77.88 159 HIS A O 1
ATOM 1288 N N . ASP A 1 160 ? 1.816 -20.411 -2.258 1.00 85.94 160 ASP A N 1
ATOM 1289 C CA . ASP A 1 160 ? 0.468 -20.565 -2.797 1.00 85.94 160 ASP A CA 1
ATOM 1290 C C . ASP A 1 160 ? -0.209 -19.210 -3.043 1.00 85.94 160 ASP A C 1
ATOM 1292 O O . ASP A 1 160 ? -1.172 -19.122 -3.816 1.00 85.94 160 ASP A O 1
ATOM 1296 N N . LEU A 1 161 ? 0.319 -18.129 -2.455 1.00 85.62 161 LEU A N 1
ATOM 1297 C CA . LEU A 1 161 ? -0.178 -16.780 -2.682 1.00 85.62 161 LEU A CA 1
ATOM 1298 C C . LEU A 1 161 ? 0.250 -16.258 -4.063 1.00 85.62 161 LEU A C 1
ATOM 1300 O O . LEU A 1 161 ? 1.409 -15.917 -4.309 1.00 85.62 161 LEU A O 1
ATOM 1304 N N . LYS A 1 162 ? -0.719 -16.159 -4.976 1.00 85.69 162 LYS A N 1
ATOM 1305 C CA . LYS A 1 162 ? -0.499 -15.744 -6.369 1.00 85.69 162 LYS A CA 1
ATOM 1306 C C . LYS A 1 162 ? -0.609 -14.222 -6.529 1.00 85.69 162 LYS A C 1
ATOM 1308 O O . LYS A 1 162 ? -1.667 -13.674 -6.218 1.00 85.69 162 LYS A O 1
ATOM 1313 N N . PRO A 1 163 ? 0.417 -13.533 -7.069 1.00 86.81 163 PRO A N 1
ATOM 1314 C CA . PRO A 1 163 ? 0.326 -12.111 -7.393 1.00 86.81 163 PRO A CA 1
ATOM 1315 C C . PRO A 1 163 ? -0.774 -11.834 -8.422 1.00 86.81 163 PRO A C 1
ATOM 1317 O O . PRO A 1 163 ? -0.817 -12.478 -9.469 1.00 86.81 163 PRO A O 1
ATOM 1320 N N . VAL A 1 164 ? -1.627 -10.840 -8.156 1.00 87.94 164 VAL A N 1
ATOM 1321 C CA . VAL A 1 164 ? -2.656 -10.404 -9.125 1.00 87.94 164 VAL A CA 1
ATOM 1322 C C . VAL A 1 164 ? -2.082 -9.462 -10.184 1.00 87.94 164 VAL A C 1
ATOM 1324 O O . VAL A 1 164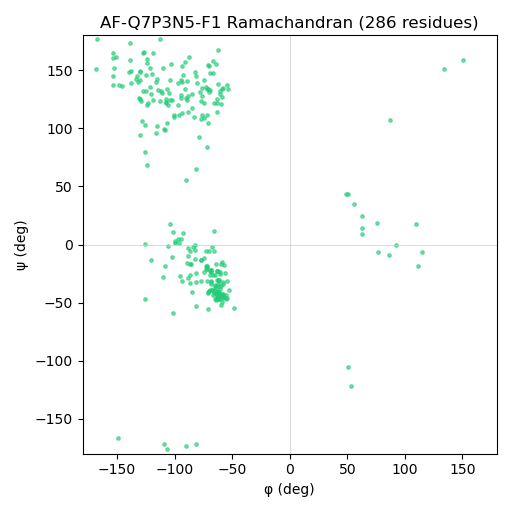 ? -2.612 -9.340 -11.285 1.00 87.94 164 VAL A O 1
ATOM 1327 N N . PHE A 1 165 ? -0.982 -8.780 -9.859 1.00 88.38 165 PHE A N 1
ATOM 1328 C CA . PHE A 1 165 ? -0.278 -7.908 -10.788 1.00 88.38 165 PHE A CA 1
ATOM 1329 C C . PHE A 1 165 ? 0.665 -8.730 -11.672 1.00 88.38 165 PHE A C 1
ATOM 1331 O O . PHE A 1 165 ? 1.696 -9.219 -11.213 1.00 88.38 165 PHE A O 1
ATOM 1338 N N . THR A 1 166 ? 0.324 -8.853 -12.953 1.00 85.19 166 THR A N 1
ATOM 1339 C CA . THR A 1 166 ? 1.078 -9.664 -13.925 1.00 85.19 166 THR A CA 1
ATOM 1340 C C . THR A 1 166 ? 2.188 -8.888 -14.640 1.00 85.19 166 THR A C 1
ATOM 1342 O O . THR A 1 166 ? 3.099 -9.489 -15.214 1.00 85.19 166 THR A O 1
ATOM 1345 N N . GLY A 1 167 ? 2.168 -7.553 -14.583 1.00 89.25 167 GLY A N 1
ATOM 1346 C CA . GLY A 1 167 ? 3.272 -6.719 -15.050 1.00 89.25 167 GLY A CA 1
ATOM 1347 C C . GLY A 1 167 ? 2.858 -5.341 -15.558 1.00 89.25 167 GLY A C 1
ATOM 1348 O O . GLY A 1 167 ? 1.728 -5.113 -15.980 1.00 89.25 167 GLY A O 1
ATOM 1349 N N . LEU A 1 168 ? 3.825 -4.420 -15.565 1.00 95.56 168 LEU A N 1
ATOM 1350 C CA . LEU A 1 168 ? 3.718 -3.134 -16.251 1.00 95.56 168 LEU A CA 1
ATOM 1351 C C . LEU A 1 168 ? 4.324 -3.287 -17.644 1.00 95.56 168 LEU A C 1
ATOM 1353 O O . LEU A 1 168 ? 5.531 -3.521 -17.775 1.00 95.56 168 LEU A O 1
ATOM 1357 N N . ILE A 1 169 ? 3.470 -3.187 -18.660 1.00 96.19 169 ILE A N 1
ATOM 1358 C CA . ILE A 1 169 ? 3.815 -3.510 -20.042 1.00 96.19 169 ILE A CA 1
ATOM 1359 C C . ILE A 1 169 ? 3.927 -2.237 -20.878 1.00 96.19 169 ILE A C 1
ATOM 1361 O O . ILE A 1 169 ? 2.961 -1.492 -21.020 1.00 96.19 169 ILE A O 1
ATOM 1365 N N . GLY A 1 170 ? 5.103 -2.029 -21.465 1.00 96.56 170 GLY A N 1
ATOM 1366 C CA . GLY A 1 170 ? 5.354 -1.035 -22.503 1.00 96.56 170 GLY A CA 1
ATOM 1367 C C . GLY A 1 170 ? 5.684 -1.689 -23.845 1.00 96.56 170 GLY A C 1
ATOM 1368 O O . GLY A 1 170 ? 5.809 -2.911 -23.950 1.00 96.56 170 GLY A O 1
ATOM 1369 N N . TYR A 1 171 ? 5.864 -0.859 -24.869 1.00 98.19 171 TYR A N 1
ATOM 1370 C CA . TYR A 1 171 ? 6.292 -1.288 -26.199 1.00 98.19 171 TYR A CA 1
ATOM 1371 C C . TYR A 1 171 ? 7.400 -0.376 -26.709 1.00 98.19 171 TYR A C 1
ATOM 1373 O O . TYR A 1 171 ? 7.367 0.836 -26.477 1.00 98.19 171 TYR A O 1
ATOM 1381 N N . VAL A 1 172 ? 8.377 -0.956 -27.403 1.00 98.69 172 VAL A N 1
ATOM 1382 C CA . VAL A 1 172 ? 9.460 -0.191 -28.027 1.00 98.69 172 VAL A CA 1
ATOM 1383 C C . VAL A 1 172 ? 8.890 0.740 -29.091 1.00 98.69 172 VAL A C 1
ATOM 1385 O O . VAL A 1 172 ? 8.375 0.281 -30.104 1.00 98.69 172 VAL A O 1
ATOM 1388 N N . ASP A 1 173 ? 8.997 2.048 -28.867 1.00 98.56 173 ASP A N 1
ATOM 1389 C CA . ASP A 1 173 ? 8.514 3.085 -29.785 1.00 98.56 173 ASP A CA 1
ATOM 1390 C C . ASP A 1 173 ? 9.547 3.396 -30.872 1.00 98.56 173 ASP A C 1
ATOM 1392 O O . ASP A 1 173 ? 9.213 3.565 -32.040 1.00 98.56 173 ASP A O 1
ATOM 1396 N N . SER A 1 174 ? 10.825 3.453 -30.496 1.00 98.25 174 SER A N 1
ATOM 1397 C CA . SER A 1 174 ? 11.925 3.700 -31.430 1.00 98.25 174 SER A CA 1
ATOM 1398 C C . SER A 1 174 ? 13.222 3.076 -30.934 1.00 98.25 174 SER A C 1
ATOM 1400 O O . SER A 1 174 ? 13.440 3.001 -29.724 1.00 98.25 174 SER A O 1
ATOM 1402 N N . VAL A 1 175 ? 14.108 2.711 -31.861 1.00 98.12 175 VAL A N 1
ATOM 1403 C CA . VAL A 1 175 ? 15.474 2.250 -31.578 1.00 98.12 175 VAL A CA 1
ATOM 1404 C C . VAL A 1 175 ? 16.448 3.083 -32.408 1.00 98.12 175 VAL A C 1
ATOM 1406 O O . VAL A 1 175 ? 16.214 3.268 -33.600 1.00 98.12 175 VAL A O 1
ATOM 1409 N N . ARG A 1 176 ? 17.518 3.594 -31.793 1.00 97.56 176 ARG A N 1
ATOM 1410 C CA . ARG A 1 176 ? 18.588 4.352 -32.471 1.00 97.56 176 ARG A CA 1
ATOM 1411 C C . ARG A 1 176 ? 19.955 3.800 -32.096 1.00 97.56 176 ARG A C 1
ATOM 1413 O O . ARG A 1 176 ? 20.111 3.297 -30.981 1.00 97.56 176 ARG A O 1
ATOM 1420 N N . TYR A 1 177 ? 20.925 3.877 -33.003 1.00 96.62 177 TYR A N 1
ATOM 1421 C CA . TYR A 1 177 ? 22.299 3.499 -32.682 1.00 96.62 177 TYR A CA 1
ATOM 1422 C C . TYR A 1 177 ? 22.958 4.574 -31.819 1.00 96.62 177 TYR A C 1
ATOM 1424 O O . TYR A 1 177 ? 22.742 5.760 -32.032 1.00 96.62 177 TYR A O 1
ATOM 1432 N N . VAL A 1 178 ? 23.771 4.163 -30.844 1.00 94.69 178 VAL A N 1
ATOM 1433 C CA . VAL A 1 178 ? 24.447 5.092 -29.919 1.00 94.69 178 VAL A CA 1
ATOM 1434 C C . VAL A 1 178 ? 25.395 6.039 -30.661 1.00 94.69 178 VAL A C 1
ATOM 1436 O O . VAL A 1 178 ? 25.472 7.208 -30.314 1.00 94.69 178 VAL A O 1
ATOM 1439 N N . ASN A 1 179 ? 26.063 5.568 -31.718 1.00 93.69 179 ASN A N 1
ATOM 1440 C CA . ASN A 1 179 ? 26.983 6.376 -32.530 1.00 93.69 179 ASN A CA 1
ATOM 1441 C C . ASN A 1 179 ? 26.289 7.414 -33.436 1.00 93.69 179 ASN A C 1
ATOM 1443 O O . ASN A 1 179 ? 26.978 8.181 -34.099 1.00 93.69 179 ASN A O 1
ATOM 1447 N N . GLU A 1 180 ? 24.955 7.417 -33.494 1.00 94.44 180 GLU A N 1
ATOM 1448 C CA . GLU A 1 180 ? 24.143 8.406 -34.217 1.00 94.44 180 GLU A CA 1
ATOM 1449 C C . GLU A 1 180 ? 23.569 9.481 -33.277 1.00 94.44 180 GLU A C 1
ATOM 1451 O O . GLU A 1 180 ? 22.765 10.310 -33.704 1.00 94.44 180 GLU A O 1
ATOM 1456 N N . LEU A 1 181 ? 23.903 9.427 -31.986 1.00 94.69 181 LEU A N 1
ATOM 1457 C CA . LEU A 1 181 ? 23.397 10.335 -30.963 1.00 94.69 181 LEU A CA 1
ATOM 1458 C C . LEU A 1 181 ? 24.513 11.265 -30.492 1.00 94.69 181 LEU A C 1
ATOM 1460 O O . LEU A 1 181 ? 25.676 10.881 -30.481 1.00 94.69 181 LEU A O 1
ATOM 1464 N N . ASP A 1 182 ? 24.133 12.455 -30.036 1.00 95.19 182 ASP A N 1
ATOM 1465 C CA . ASP A 1 182 ? 25.022 13.333 -29.263 1.00 95.19 182 ASP A CA 1
ATOM 1466 C C . ASP A 1 182 ? 24.800 13.149 -27.749 1.00 95.19 182 ASP A C 1
ATOM 1468 O O . ASP A 1 182 ? 25.700 13.355 -26.943 1.00 95.19 182 ASP A O 1
ATOM 1472 N N . TYR A 1 183 ? 23.589 12.739 -27.358 1.00 94.56 183 TYR A N 1
ATOM 1473 C CA . TYR A 1 183 ? 23.144 12.557 -25.975 1.00 94.56 183 TYR A CA 1
ATOM 1474 C C . TYR A 1 183 ? 22.020 11.516 -25.895 1.00 94.56 183 TYR A C 1
ATOM 1476 O O . TYR A 1 183 ? 21.314 11.250 -26.875 1.00 94.56 183 TYR A O 1
ATOM 1484 N N . VAL A 1 184 ? 21.800 10.952 -24.703 1.00 92.75 184 VAL A N 1
ATOM 1485 C CA . VAL A 1 184 ? 20.608 10.149 -24.394 1.00 92.75 184 VAL A CA 1
ATOM 1486 C C . VAL A 1 184 ? 19.737 10.939 -23.432 1.00 92.75 184 VAL A C 1
ATOM 1488 O O . VAL A 1 184 ? 19.972 10.982 -22.228 1.00 92.75 184 VAL A O 1
ATOM 1491 N N . ALA A 1 185 ? 18.710 11.569 -24.002 1.00 92.31 185 ALA A N 1
ATOM 1492 C CA . ALA A 1 185 ? 17.814 12.478 -23.299 1.00 92.31 185 ALA A CA 1
ATOM 1493 C C . ALA A 1 185 ? 18.573 13.562 -22.512 1.00 92.31 185 ALA A C 1
ATOM 1495 O O . ALA A 1 185 ? 19.053 14.493 -23.148 1.00 92.31 185 ALA A O 1
ATOM 1496 N N . TYR A 1 186 ? 18.667 13.482 -21.182 1.00 91.88 186 TYR A N 1
ATOM 1497 C CA . TYR A 1 186 ? 19.330 14.519 -20.370 1.00 91.88 186 TYR A CA 1
ATOM 1498 C C . TYR A 1 186 ? 20.755 14.158 -19.918 1.00 91.88 186 TYR A C 1
ATOM 1500 O O . TYR A 1 186 ? 21.288 14.833 -19.042 1.00 91.88 186 TYR A O 1
ATOM 1508 N N . GLU A 1 187 ? 21.350 13.085 -20.446 1.00 90.56 187 GLU A N 1
ATOM 1509 C CA . GLU A 1 187 ? 22.698 12.632 -20.077 1.00 90.56 187 GLU A CA 1
ATOM 1510 C C . GLU A 1 187 ? 23.621 12.502 -21.300 1.00 90.56 187 GLU A C 1
ATOM 1512 O O . GLU A 1 187 ? 23.190 12.110 -22.390 1.00 90.56 187 GLU A O 1
ATOM 1517 N N . ASP A 1 188 ? 24.907 12.797 -21.085 1.00 92.00 188 ASP A N 1
ATOM 1518 C CA . ASP A 1 188 ? 25.980 12.561 -22.053 1.00 92.00 188 ASP A CA 1
ATOM 1519 C C . ASP A 1 188 ? 26.155 11.063 -22.333 1.00 92.00 188 ASP A C 1
ATOM 1521 O O . ASP A 1 188 ? 25.852 10.210 -21.491 1.00 92.00 188 ASP A O 1
ATOM 1525 N N . LEU A 1 189 ? 26.701 10.725 -23.503 1.00 91.00 189 LEU A N 1
ATOM 1526 C CA . LEU A 1 189 ? 26.911 9.328 -23.904 1.00 91.00 189 LEU A CA 1
ATOM 1527 C C . LEU A 1 189 ? 27.870 8.553 -22.991 1.00 91.00 189 LEU A C 1
ATOM 1529 O O . LEU A 1 189 ? 27.746 7.334 -22.900 1.00 91.00 189 LEU A O 1
ATOM 1533 N N . ASP A 1 190 ? 28.754 9.234 -22.260 1.00 90.75 190 ASP A N 1
ATOM 1534 C CA . ASP A 1 190 ? 29.664 8.611 -21.286 1.00 90.75 190 ASP A CA 1
ATOM 1535 C C . ASP A 1 190 ? 28.925 7.956 -20.101 1.00 90.75 190 ASP A C 1
ATOM 1537 O O . ASP A 1 190 ? 29.485 7.122 -19.388 1.00 90.75 190 ASP A O 1
ATOM 1541 N N . SER A 1 191 ? 27.647 8.300 -19.894 1.00 89.62 191 SER A N 1
ATOM 1542 C CA . SER A 1 191 ? 26.764 7.669 -18.901 1.00 89.62 191 SER A CA 1
ATOM 1543 C C . SER A 1 191 ? 26.218 6.297 -19.329 1.00 89.62 191 SER A C 1
ATOM 1545 O O . SER A 1 191 ? 25.638 5.570 -18.507 1.00 89.62 191 SER A O 1
ATOM 1547 N N . ILE A 1 192 ? 26.362 5.958 -20.613 1.00 93.12 192 ILE A N 1
ATOM 1548 C CA . ILE A 1 192 ? 25.884 4.724 -21.237 1.00 93.12 192 ILE A CA 1
ATOM 1549 C C . ILE A 1 192 ? 26.999 3.680 -21.198 1.00 93.12 192 ILE A C 1
ATOM 1551 O O . ILE A 1 192 ? 28.181 3.999 -21.326 1.00 93.12 192 ILE A O 1
ATOM 1555 N N . SER A 1 193 ? 26.651 2.398 -21.042 1.00 92.88 193 SER A N 1
ATOM 1556 C CA . SER A 1 193 ? 27.665 1.346 -21.068 1.00 92.88 193 SER A CA 1
ATOM 1557 C C . SER A 1 193 ? 28.429 1.353 -22.402 1.00 92.88 193 SER A C 1
ATOM 1559 O O . SER A 1 193 ? 27.796 1.294 -23.458 1.00 92.88 193 SER A O 1
ATOM 1561 N N . PRO A 1 194 ? 29.775 1.273 -22.402 1.00 90.75 194 PRO A N 1
ATOM 1562 C CA . PRO A 1 194 ? 30.565 1.230 -23.639 1.00 90.75 194 PRO A CA 1
ATOM 1563 C C . PRO A 1 194 ? 30.242 0.044 -24.563 1.00 90.75 194 PRO A C 1
ATOM 1565 O O . PRO A 1 194 ? 30.630 0.024 -25.727 1.00 90.75 194 PRO A O 1
ATOM 1568 N N . LYS A 1 195 ? 29.563 -0.988 -24.041 1.00 91.94 195 LYS A N 1
ATOM 1569 C CA . LYS A 1 195 ? 29.135 -2.171 -24.805 1.00 91.94 195 LYS A CA 1
ATOM 1570 C C . LYS A 1 195 ? 27.757 -1.996 -25.454 1.00 91.94 195 LYS A C 1
ATOM 1572 O O . LYS A 1 195 ? 27.347 -2.856 -26.237 1.00 91.94 195 LYS A O 1
ATOM 1577 N N . THR A 1 196 ? 27.032 -0.935 -25.114 1.00 93.94 196 THR A N 1
ATOM 1578 C CA . THR A 1 196 ? 25.686 -0.667 -25.614 1.00 93.94 196 THR A CA 1
ATOM 1579 C C . THR A 1 196 ? 25.765 -0.134 -27.034 1.00 93.94 196 THR A C 1
ATOM 1581 O O . THR A 1 196 ? 26.420 0.864 -27.312 1.00 93.94 196 THR A O 1
ATOM 1584 N N . LYS A 1 197 ? 25.082 -0.814 -27.957 1.00 92.75 197 LYS A N 1
ATOM 1585 C CA . LYS A 1 197 ? 25.056 -0.423 -29.373 1.00 92.75 197 LYS A CA 1
ATOM 1586 C C . LYS A 1 197 ? 23.866 0.457 -29.721 1.00 92.75 197 LYS A C 1
ATOM 1588 O O . LYS A 1 197 ? 23.948 1.260 -30.647 1.00 92.75 197 LYS A O 1
ATOM 1593 N N . LYS A 1 198 ? 22.744 0.251 -29.032 1.00 97.81 198 LYS A N 1
ATOM 1594 C CA . LYS A 1 198 ? 21.450 0.841 -29.362 1.00 97.81 198 LYS A CA 1
ATOM 1595 C C . LYS A 1 198 ? 20.736 1.319 -28.109 1.00 97.81 198 LYS A C 1
ATOM 1597 O O . LYS A 1 198 ? 20.849 0.706 -27.050 1.00 97.81 198 LYS A O 1
ATOM 1602 N N . ILE A 1 199 ? 19.940 2.367 -28.270 1.00 98.19 199 ILE A N 1
ATOM 1603 C CA . ILE A 1 199 ? 19.008 2.853 -27.257 1.00 98.19 199 ILE A CA 1
ATOM 1604 C C . ILE A 1 199 ? 17.588 2.634 -27.761 1.00 98.19 199 ILE A C 1
ATOM 1606 O O . ILE A 1 199 ? 17.218 3.116 -28.834 1.00 98.19 199 ILE A O 1
ATOM 1610 N N . ALA A 1 200 ? 16.792 1.910 -26.979 1.00 98.50 200 ALA A N 1
ATOM 1611 C CA . ALA A 1 200 ? 15.355 1.791 -27.179 1.00 98.50 200 ALA A CA 1
ATOM 1612 C C . ALA A 1 200 ? 14.623 2.840 -26.338 1.00 98.50 200 ALA A C 1
ATOM 1614 O O . ALA A 1 200 ? 14.974 3.071 -25.184 1.00 98.50 200 ALA A O 1
ATOM 1615 N N . LYS A 1 201 ? 13.580 3.447 -26.903 1.00 98.56 201 LYS A N 1
ATOM 1616 C CA . LYS A 1 201 ? 12.701 4.404 -26.221 1.00 98.56 201 LYS A CA 1
ATOM 1617 C C . LYS A 1 201 ? 11.311 3.800 -26.046 1.00 98.56 201 LYS A C 1
ATOM 1619 O O . LYS A 1 201 ? 10.743 3.300 -27.017 1.00 98.56 201 LYS A O 1
ATOM 1624 N N . ILE A 1 202 ? 10.757 3.889 -24.840 1.00 98.25 202 ILE A N 1
ATOM 1625 C CA . ILE A 1 202 ? 9.395 3.468 -24.471 1.00 98.25 202 ILE A CA 1
ATOM 1626 C C . ILE A 1 202 ? 8.602 4.702 -24.039 1.00 98.25 202 ILE A C 1
ATOM 1628 O O . ILE A 1 202 ? 9.142 5.538 -23.319 1.00 98.25 202 ILE A O 1
ATOM 1632 N N . LYS A 1 203 ? 7.327 4.801 -24.429 1.00 97.56 203 LYS A N 1
ATOM 1633 C CA . LYS A 1 203 ? 6.411 5.898 -24.054 1.00 97.56 203 LYS A CA 1
ATOM 1634 C C . LYS A 1 203 ? 5.803 5.689 -22.663 1.00 97.56 203 LYS A C 1
ATOM 1636 O O . LYS A 1 203 ? 4.613 5.419 -22.528 1.00 97.56 203 LYS A O 1
ATOM 1641 N N . ILE A 1 204 ? 6.658 5.718 -21.651 1.00 98.06 204 ILE A N 1
ATOM 1642 C CA . ILE A 1 204 ? 6.270 5.733 -20.243 1.00 98.06 204 ILE A CA 1
ATOM 1643 C C . ILE A 1 204 ? 7.366 6.413 -19.432 1.00 98.06 204 ILE A C 1
ATOM 1645 O O . ILE A 1 204 ? 8.550 6.162 -19.661 1.00 98.06 204 ILE A O 1
ATOM 1649 N N . GLY A 1 205 ? 6.989 7.264 -18.488 1.00 98.06 205 GLY A N 1
ATOM 1650 C CA . GLY A 1 205 ? 7.926 7.995 -17.648 1.00 98.06 205 GLY A CA 1
ATOM 1651 C C . GLY A 1 205 ? 7.387 8.296 -16.254 1.00 98.06 205 GLY A C 1
ATOM 1652 O O . GLY A 1 205 ? 6.371 7.750 -15.818 1.00 98.06 205 GLY A O 1
ATOM 1653 N N . TYR A 1 206 ? 8.063 9.191 -15.533 1.00 97.88 206 TYR A N 1
ATOM 1654 C CA . TYR A 1 206 ? 7.672 9.531 -14.162 1.00 97.88 206 TYR A CA 1
ATOM 1655 C C . TYR A 1 206 ? 6.338 10.282 -14.083 1.00 97.88 206 TYR A C 1
ATOM 1657 O O . TYR A 1 206 ? 5.686 10.230 -13.045 1.00 97.88 206 TYR A O 1
ATOM 1665 N N . GLY A 1 207 ? 5.893 10.927 -15.165 1.00 97.69 207 GLY A N 1
ATOM 1666 C CA . GLY A 1 207 ? 4.555 11.512 -15.277 1.00 97.69 207 GLY A CA 1
ATOM 1667 C C . GLY A 1 207 ? 3.444 10.458 -15.335 1.00 97.69 207 GLY A C 1
ATOM 1668 O O . GLY A 1 207 ? 2.312 10.737 -14.951 1.00 97.69 207 GLY A O 1
ATOM 1669 N N . ASP A 1 208 ? 3.772 9.232 -15.752 1.00 98.00 208 A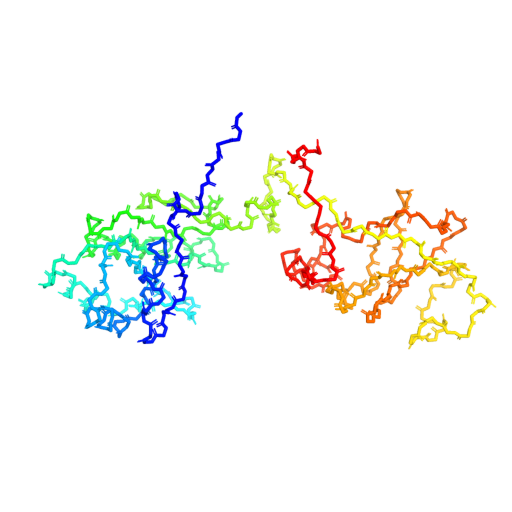SP A N 1
ATOM 1670 C CA . ASP A 1 208 ? 2.886 8.062 -15.697 1.00 98.00 208 ASP A CA 1
ATOM 1671 C C . ASP A 1 208 ? 2.965 7.325 -14.352 1.00 98.00 208 ASP A C 1
ATOM 1673 O O . ASP A 1 208 ? 2.219 6.373 -14.128 1.00 98.00 208 ASP A O 1
ATOM 1677 N N . GLY A 1 209 ? 3.870 7.746 -13.463 1.00 97.31 209 GLY A N 1
ATOM 1678 C CA . GLY A 1 209 ? 4.173 7.066 -12.207 1.00 97.31 209 GLY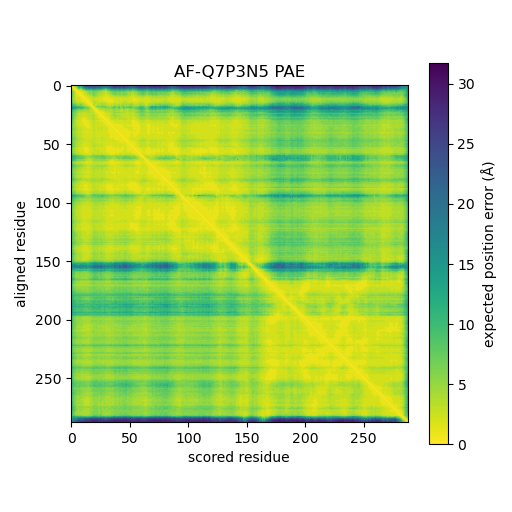 A CA 1
ATOM 1679 C C . GLY A 1 209 ? 5.313 6.052 -12.284 1.00 97.31 209 GLY A C 1
ATOM 1680 O O . GLY A 1 209 ? 5.670 5.463 -11.266 1.00 97.31 209 GLY A O 1
ATOM 1681 N N . PHE A 1 210 ? 5.934 5.854 -13.452 1.00 97.81 210 PHE A N 1
ATOM 1682 C CA . PHE A 1 210 ? 7.153 5.052 -13.552 1.00 97.81 210 PHE A CA 1
ATOM 1683 C C . PHE A 1 210 ? 8.345 5.897 -13.093 1.00 97.81 210 PHE A C 1
ATOM 1685 O O . PHE A 1 210 ? 8.893 6.686 -13.850 1.00 97.81 210 PHE A O 1
ATOM 1692 N N . LEU A 1 211 ? 8.692 5.810 -11.809 1.00 97.56 211 LEU A N 1
ATOM 1693 C CA . LEU A 1 211 ? 9.588 6.770 -11.153 1.00 97.56 211 LEU A CA 1
ATOM 1694 C C . LEU A 1 211 ? 11.052 6.667 -11.611 1.00 97.56 211 LEU A C 1
ATOM 1696 O O . LEU A 1 211 ? 11.540 5.580 -11.927 1.00 97.56 211 LEU A O 1
ATOM 1700 N N . LYS A 1 212 ? 11.793 7.785 -11.509 1.00 97.56 212 LYS A N 1
ATOM 1701 C CA . LYS A 1 212 ? 13.252 7.862 -11.758 1.00 97.56 212 LYS A CA 1
ATOM 1702 C C . LYS A 1 212 ? 14.091 6.921 -10.891 1.00 97.56 212 LYS A C 1
ATOM 1704 O O . LYS A 1 212 ? 15.220 6.619 -11.254 1.00 97.56 212 LYS A O 1
ATOM 1709 N N . ALA A 1 213 ? 13.536 6.411 -9.791 1.00 97.12 213 ALA A N 1
ATOM 1710 C CA . ALA A 1 213 ? 14.147 5.350 -8.989 1.00 97.12 213 ALA A CA 1
ATOM 1711 C C . ALA A 1 213 ? 14.405 4.054 -9.789 1.00 97.12 213 ALA A C 1
ATOM 1713 O O . ALA A 1 213 ? 15.158 3.199 -9.340 1.00 97.12 213 ALA A O 1
ATOM 1714 N N . ASN A 1 214 ? 13.801 3.910 -10.976 1.00 97.00 214 ASN A N 1
ATOM 1715 C CA . ASN A 1 214 ? 14.074 2.820 -11.911 1.00 97.00 214 ASN A CA 1
ATOM 1716 C C . ASN A 1 214 ? 15.290 3.072 -12.820 1.00 97.00 214 ASN A C 1
ATOM 1718 O O . ASN A 1 214 ? 15.643 2.201 -13.611 1.00 97.00 214 ASN A O 1
ATOM 1722 N N . ASN A 1 215 ? 15.952 4.230 -12.733 1.00 96.56 215 ASN A N 1
ATOM 1723 C CA . ASN A 1 215 ? 17.225 4.426 -13.420 1.00 96.56 215 ASN A CA 1
ATOM 1724 C C . ASN A 1 215 ? 18.228 3.363 -12.956 1.00 96.56 215 ASN A C 1
ATOM 1726 O O . ASN A 1 215 ? 18.358 3.082 -11.767 1.00 96.56 215 ASN A O 1
ATOM 1730 N N . LYS A 1 216 ? 18.937 2.778 -13.919 1.00 94.88 216 LYS A N 1
ATOM 1731 C CA . LYS A 1 216 ? 19.922 1.703 -13.755 1.00 94.88 216 LYS A CA 1
ATOM 1732 C C . LYS A 1 216 ? 19.361 0.383 -13.196 1.00 94.88 216 LYS A C 1
ATOM 1734 O O . LYS A 1 216 ? 20.129 -0.541 -12.929 1.00 94.88 216 LYS A O 1
ATOM 1739 N N . THR A 1 217 ? 18.037 0.235 -13.080 1.00 96.38 217 THR A N 1
ATOM 1740 C CA . THR A 1 217 ? 17.408 -1.081 -12.888 1.00 96.38 217 THR A CA 1
ATOM 1741 C C . THR A 1 217 ? 17.261 -1.807 -14.227 1.00 96.38 217 THR A C 1
ATOM 1743 O O . THR A 1 217 ? 17.830 -1.385 -15.237 1.00 96.38 217 THR A O 1
ATOM 1746 N N . THR A 1 218 ? 16.554 -2.940 -14.254 1.00 97.25 218 THR A N 1
ATOM 1747 C CA . THR A 1 218 ? 16.382 -3.731 -15.475 1.00 97.25 218 THR A CA 1
ATOM 1748 C C . THR A 1 218 ? 14.920 -3.902 -15.851 1.00 97.25 218 THR A C 1
ATOM 1750 O O . THR A 1 218 ? 14.038 -3.944 -14.999 1.00 97.25 218 THR A O 1
ATOM 1753 N N . CYS A 1 219 ? 14.688 -4.055 -17.149 1.00 97.62 219 CYS A N 1
ATOM 1754 C CA . CYS A 1 219 ? 13.433 -4.503 -17.741 1.00 97.62 219 CYS A CA 1
ATOM 1755 C C . CYS A 1 219 ? 13.665 -5.806 -18.518 1.00 97.62 219 CYS A C 1
ATOM 1757 O O . CYS A 1 219 ? 14.808 -6.140 -18.842 1.00 97.62 219 CYS A O 1
ATOM 1759 N N . LEU A 1 220 ? 12.593 -6.524 -18.853 1.00 97.94 220 LEU A N 1
ATOM 1760 C CA . LEU A 1 220 ? 12.654 -7.740 -19.665 1.00 97.94 220 LEU A CA 1
ATOM 1761 C C . LEU A 1 220 ? 12.096 -7.483 -21.070 1.00 97.94 220 LEU A C 1
ATOM 1763 O O . LEU A 1 220 ? 10.945 -7.071 -21.224 1.00 97.94 220 LEU A O 1
ATOM 1767 N N . ILE A 1 221 ? 12.893 -7.790 -22.094 1.00 98.06 221 ILE A N 1
ATOM 1768 C CA . ILE A 1 221 ? 12.501 -7.756 -23.511 1.00 98.06 221 ILE A CA 1
ATOM 1769 C C . ILE A 1 221 ? 12.932 -9.084 -24.134 1.00 98.06 221 ILE A C 1
ATOM 1771 O O . ILE A 1 221 ? 14.088 -9.484 -24.001 1.00 98.06 221 ILE A O 1
ATOM 1775 N N . LYS A 1 222 ? 12.017 -9.815 -24.788 1.00 96.25 222 LYS A N 1
ATOM 1776 C CA . LYS A 1 222 ? 12.316 -11.119 -25.429 1.00 96.25 222 LYS A CA 1
ATOM 1777 C C . LYS A 1 222 ? 13.079 -12.103 -24.513 1.00 96.25 222 LYS A C 1
ATOM 1779 O O . LYS A 1 222 ? 14.016 -12.769 -24.946 1.00 96.25 222 LYS A O 1
ATOM 1784 N N . LYS A 1 223 ? 12.673 -12.201 -23.239 1.00 94.75 223 LYS A N 1
ATOM 1785 C CA . LYS A 1 223 ? 13.298 -13.055 -22.202 1.00 94.75 223 LYS A CA 1
ATOM 1786 C C . LYS A 1 223 ? 14.755 -12.700 -21.852 1.00 94.75 223 LYS A C 1
ATOM 1788 O O . LYS A 1 223 ? 15.425 -13.492 -21.196 1.00 94.75 223 LYS A O 1
ATOM 1793 N N . LYS A 1 224 ? 15.250 -11.529 -22.258 1.00 97.12 224 LYS A N 1
ATOM 1794 C CA . LYS A 1 224 ? 16.544 -10.992 -21.832 1.00 97.12 224 LYS A CA 1
ATOM 1795 C C . LYS A 1 224 ? 16.348 -9.709 -21.031 1.00 97.12 224 LYS A C 1
ATOM 1797 O O . LYS A 1 224 ? 15.491 -8.889 -21.354 1.00 97.12 224 LYS A O 1
ATOM 1802 N N . GLU A 1 225 ? 17.172 -9.545 -20.003 1.00 97.38 225 GLU A N 1
ATOM 1803 C CA . GLU A 1 225 ? 17.232 -8.313 -19.228 1.00 97.38 225 GLU A CA 1
ATOM 1804 C C . GLU A 1 225 ? 18.061 -7.234 -19.918 1.00 97.38 225 GLU A C 1
ATOM 1806 O O . GLU A 1 225 ? 19.143 -7.499 -20.454 1.00 97.38 225 GLU A O 1
ATOM 1811 N N . TYR A 1 226 ? 17.549 -6.011 -19.853 1.00 97.88 226 TYR A N 1
ATOM 1812 C CA . TYR A 1 226 ? 18.191 -4.811 -20.367 1.00 97.88 226 TYR A CA 1
ATOM 1813 C C . TYR A 1 226 ? 18.142 -3.700 -19.323 1.00 97.88 226 TYR A C 1
ATOM 1815 O O . TYR A 1 226 ? 17.169 -3.591 -18.573 1.00 97.88 226 TYR A O 1
ATOM 1823 N N . VAL A 1 227 ? 19.197 -2.888 -19.275 1.00 97.38 227 VAL A N 1
ATOM 1824 C CA . VAL A 1 227 ? 19.339 -1.807 -18.296 1.00 97.38 227 VAL A CA 1
ATOM 1825 C C . VAL A 1 227 ? 18.491 -0.617 -18.721 1.00 97.38 227 VAL A C 1
ATOM 1827 O O . VAL A 1 227 ? 18.556 -0.164 -19.863 1.00 97.38 227 VAL A O 1
ATOM 1830 N N . ILE A 1 228 ? 17.708 -0.096 -17.785 1.00 97.81 228 ILE A N 1
ATOM 1831 C CA . ILE A 1 228 ? 17.019 1.179 -17.933 1.00 97.81 228 ILE A CA 1
ATOM 1832 C C . ILE A 1 228 ? 18.060 2.271 -17.719 1.00 97.81 228 ILE A C 1
ATOM 1834 O O . ILE A 1 228 ? 18.527 2.468 -16.601 1.00 97.81 228 ILE A O 1
ATOM 1838 N N . SER A 1 229 ? 18.455 2.969 -18.779 1.00 97.06 229 SER A N 1
ATOM 1839 C CA . SER A 1 229 ? 19.434 4.049 -18.656 1.00 97.06 229 SER A CA 1
ATOM 1840 C C . SER A 1 229 ? 18.821 5.244 -17.938 1.00 97.06 229 SER A C 1
ATOM 1842 O O . SER A 1 229 ? 19.338 5.673 -16.905 1.00 97.06 229 SER A O 1
ATOM 1844 N N . GLN A 1 230 ? 17.694 5.734 -18.464 1.00 97.50 230 GLN A N 1
ATOM 1845 C CA . GLN A 1 230 ? 17.078 6.963 -17.990 1.00 97.50 230 GLN A CA 1
ATOM 1846 C C . GLN A 1 230 ? 15.556 6.935 -18.115 1.00 97.50 230 GLN A C 1
ATOM 1848 O O . GLN A 1 230 ? 14.994 6.556 -19.141 1.00 97.50 230 GLN A O 1
ATOM 1853 N N . VAL A 1 231 ? 14.893 7.426 -17.077 1.00 98.12 231 VAL A N 1
ATOM 1854 C CA . VAL A 1 231 ? 13.464 7.708 -17.023 1.00 98.12 231 VAL A CA 1
ATOM 1855 C C . VAL A 1 231 ? 13.247 9.223 -17.055 1.00 98.12 231 VAL A C 1
ATOM 1857 O O . VAL A 1 231 ? 13.725 9.968 -16.197 1.00 98.12 231 VAL A O 1
ATOM 1860 N N . THR A 1 232 ? 12.491 9.684 -18.046 1.00 98.31 232 THR A N 1
ATOM 1861 C CA . THR A 1 232 ? 12.075 11.085 -18.235 1.00 98.31 232 THR A CA 1
ATOM 1862 C C . THR A 1 232 ? 10.577 11.242 -17.949 1.00 98.31 232 THR A C 1
ATOM 1864 O O . THR A 1 232 ? 9.966 10.319 -17.415 1.00 98.31 232 THR A O 1
ATOM 1867 N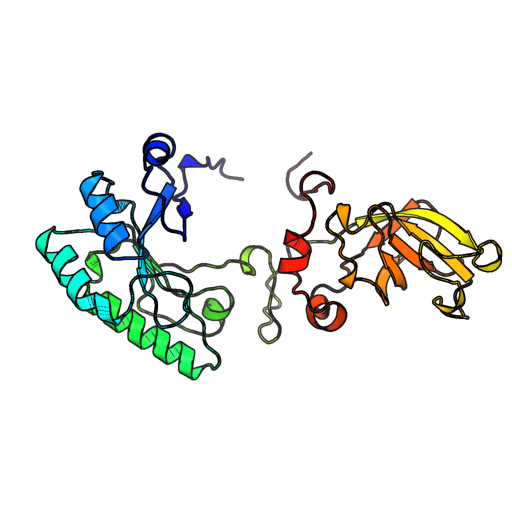 N . MET A 1 233 ? 9.977 12.406 -18.238 1.00 97.62 233 MET A N 1
ATOM 1868 C CA . MET A 1 233 ? 8.577 12.681 -17.872 1.00 97.62 233 MET A CA 1
ATOM 1869 C C . MET A 1 233 ? 7.610 11.690 -18.516 1.00 97.62 233 MET A C 1
ATOM 1871 O O . MET A 1 233 ? 6.785 11.110 -17.819 1.00 97.62 233 MET A O 1
ATOM 1875 N N . ASP A 1 234 ? 7.770 11.450 -19.815 1.00 97.69 234 ASP A N 1
ATOM 1876 C CA . ASP A 1 234 ? 6.838 10.640 -20.609 1.00 97.69 234 ASP A CA 1
ATOM 1877 C C . ASP A 1 234 ? 7.541 9.491 -21.350 1.00 97.69 234 ASP A C 1
ATOM 1879 O O . ASP A 1 234 ? 6.907 8.748 -22.096 1.00 97.69 234 ASP A O 1
ATOM 1883 N N . ASN A 1 235 ? 8.865 9.355 -21.193 1.00 98.31 235 ASN A N 1
ATOM 1884 C CA . ASN A 1 235 ? 9.654 8.351 -21.905 1.00 98.31 235 ASN A CA 1
ATOM 1885 C C . ASN A 1 235 ? 10.719 7.693 -21.027 1.00 98.31 235 ASN A C 1
ATOM 1887 O O . ASN A 1 235 ? 11.332 8.340 -20.178 1.00 98.31 235 ASN A O 1
ATOM 1891 N N . THR A 1 236 ? 11.007 6.430 -21.319 1.00 98.56 236 THR A N 1
ATOM 1892 C CA . THR A 1 236 ? 12.079 5.646 -20.706 1.00 98.56 236 THR A CA 1
ATOM 1893 C C . THR A 1 236 ? 13.032 5.158 -21.788 1.00 98.56 236 THR A C 1
ATOM 1895 O O . THR A 1 236 ? 12.595 4.680 -22.836 1.00 98.56 236 THR A O 1
ATOM 1898 N N . PHE A 1 237 ? 14.329 5.266 -21.525 1.00 98.44 237 PHE A N 1
ATOM 1899 C CA . PHE A 1 237 ? 15.414 4.898 -22.424 1.00 98.44 237 PHE A CA 1
ATOM 1900 C C . PHE A 1 237 ? 16.143 3.672 -21.881 1.00 98.44 237 PHE A C 1
ATOM 1902 O O . PHE A 1 237 ? 16.514 3.626 -20.708 1.00 98.44 237 PHE A O 1
ATOM 1909 N N . ILE A 1 238 ? 16.333 2.673 -22.736 1.00 98.50 238 ILE A N 1
ATOM 1910 C CA . ILE A 1 238 ? 16.846 1.351 -22.375 1.00 98.50 238 ILE A CA 1
ATOM 1911 C C . ILE A 1 238 ? 18.068 1.053 -23.236 1.00 98.50 238 ILE A C 1
ATOM 1913 O O . ILE A 1 238 ? 18.028 1.194 -24.460 1.00 98.50 238 ILE A O 1
ATOM 1917 N N . GLU A 1 239 ? 19.139 0.607 -22.594 1.00 98.12 239 GLU A N 1
ATOM 1918 C CA . GLU A 1 239 ? 20.357 0.145 -23.252 1.00 98.12 239 GLU A CA 1
ATOM 1919 C C . GLU A 1 239 ? 20.132 -1.249 -23.836 1.00 98.12 239 GLU A C 1
ATOM 1921 O O . GLU A 1 239 ? 19.963 -2.219 -23.092 1.00 98.12 239 GLU A O 1
ATOM 1926 N N . VAL A 1 240 ? 20.101 -1.362 -25.167 1.00 98.12 240 VAL A N 1
ATOM 1927 C CA . VAL A 1 240 ? 19.733 -2.598 -25.870 1.00 98.12 240 VAL A CA 1
ATOM 1928 C C . VAL A 1 240 ? 20.779 -3.046 -26.890 1.00 98.12 240 VAL A C 1
ATOM 1930 O O . VAL A 1 240 ? 21.697 -2.318 -27.273 1.00 98.12 240 VAL A O 1
ATOM 1933 N N . ASP A 1 241 ? 20.640 -4.297 -27.326 1.00 96.06 241 ASP A N 1
ATOM 1934 C CA . ASP A 1 241 ? 21.432 -4.883 -28.405 1.00 96.06 241 ASP A CA 1
ATOM 1935 C C . ASP A 1 241 ? 20.605 -5.036 -29.690 1.00 96.06 241 ASP A C 1
ATOM 1937 O O . ASP A 1 241 ? 19.448 -4.625 -29.770 1.00 96.06 241 ASP A O 1
ATOM 1941 N N . ASP A 1 242 ? 21.205 -5.644 -30.712 1.00 95.31 242 ASP A N 1
ATOM 1942 C CA . ASP A 1 242 ? 20.626 -5.771 -32.052 1.00 95.31 242 ASP A CA 1
ATOM 1943 C C . ASP A 1 242 ? 19.359 -6.643 -32.135 1.00 95.31 242 ASP A C 1
ATOM 1945 O O . ASP A 1 242 ? 18.744 -6.711 -33.195 1.00 95.31 242 ASP A O 1
ATOM 1949 N N . ARG A 1 243 ? 18.946 -7.306 -31.045 1.00 95.81 243 ARG A N 1
ATOM 1950 C CA . ARG A 1 243 ? 17.744 -8.158 -31.027 1.00 95.81 243 ARG A CA 1
ATOM 1951 C C . ARG A 1 243 ? 16.454 -7.394 -30.754 1.00 95.81 243 ARG A C 1
ATOM 1953 O O . ARG A 1 243 ? 15.377 -7.964 -30.959 1.00 95.81 243 ARG A O 1
ATOM 1960 N N . VAL A 1 244 ? 16.559 -6.168 -30.243 1.00 98.00 244 VAL A N 1
ATOM 1961 C CA . VAL A 1 244 ? 15.412 -5.341 -29.865 1.00 98.00 244 VAL A CA 1
ATOM 1962 C C . VAL A 1 244 ? 14.975 -4.489 -31.051 1.00 98.00 244 VAL A C 1
ATOM 1964 O O . VAL A 1 244 ? 15.771 -3.750 -31.626 1.00 98.00 244 VAL A O 1
ATOM 1967 N N . ASN A 1 245 ? 13.692 -4.586 -31.385 1.00 97.88 245 ASN A N 1
ATOM 1968 C CA . ASN A 1 245 ? 13.047 -3.911 -32.502 1.00 97.88 245 ASN A CA 1
ATOM 1969 C C . ASN A 1 245 ? 11.859 -3.075 -32.015 1.00 97.88 245 ASN A C 1
ATOM 1971 O O . ASN A 1 245 ? 11.286 -3.332 -30.956 1.00 97.88 245 ASN A O 1
ATOM 1975 N N . VAL A 1 246 ? 11.457 -2.100 -32.831 1.00 98.56 246 VAL A N 1
ATOM 1976 C CA . VAL A 1 246 ? 10.203 -1.356 -32.636 1.00 98.56 246 VAL A CA 1
ATOM 1977 C C . VAL A 1 246 ? 9.025 -2.329 -32.553 1.00 98.56 246 VAL A C 1
ATOM 1979 O O . VAL A 1 246 ? 8.954 -3.294 -33.311 1.00 98.56 246 VAL A O 1
ATOM 1982 N N . GLY A 1 247 ? 8.115 -2.080 -31.614 1.00 98.25 247 GLY A N 1
ATOM 1983 C CA . GLY A 1 247 ? 6.961 -2.928 -31.325 1.00 98.25 247 GLY A CA 1
ATOM 1984 C C . GLY A 1 247 ? 7.230 -4.078 -30.351 1.00 98.25 247 GLY A C 1
ATOM 1985 O O . GLY A 1 247 ? 6.274 -4.703 -29.895 1.00 98.25 247 GLY A O 1
ATOM 1986 N N . ASP A 1 248 ? 8.486 -4.353 -29.976 1.00 98.56 248 ASP A N 1
ATOM 1987 C CA . ASP A 1 248 ? 8.771 -5.386 -28.977 1.00 98.56 248 ASP A CA 1
ATOM 1988 C C . ASP A 1 248 ? 8.142 -5.037 -27.620 1.00 98.56 248 ASP A C 1
ATOM 1990 O O . ASP A 1 248 ? 8.208 -3.897 -27.151 1.00 98.56 248 ASP A O 1
ATOM 1994 N N . LYS A 1 249 ? 7.555 -6.048 -26.971 1.00 98.19 249 LYS A N 1
ATOM 1995 C CA . LYS A 1 249 ? 6.980 -5.928 -25.628 1.00 98.19 249 LYS A CA 1
ATOM 1996 C C . LYS A 1 249 ? 8.087 -5.772 -24.580 1.00 98.19 249 LYS A C 1
ATOM 1998 O O . LYS A 1 249 ? 9.042 -6.551 -24.562 1.00 98.19 249 LYS A O 1
ATOM 2003 N N . VAL A 1 250 ? 7.905 -4.817 -23.672 1.00 98.25 250 VAL A N 1
ATOM 2004 C CA . VAL A 1 250 ? 8.813 -4.524 -22.556 1.00 98.25 250 VAL A CA 1
ATOM 2005 C C . VAL A 1 250 ? 8.088 -4.725 -21.232 1.00 98.25 250 VAL A C 1
ATOM 2007 O O . VAL A 1 250 ? 7.057 -4.102 -20.991 1.00 98.25 250 VAL A O 1
ATOM 2010 N N . HIS A 1 251 ? 8.638 -5.564 -20.356 1.00 97.38 251 HIS A N 1
ATOM 2011 C CA . HIS A 1 251 ? 8.148 -5.743 -18.988 1.00 97.38 251 HIS A CA 1
ATOM 2012 C C . HIS A 1 251 ? 9.032 -4.941 -18.027 1.00 97.38 251 HIS A C 1
ATOM 2014 O O . HIS A 1 251 ? 10.202 -5.278 -17.841 1.00 97.38 251 HIS A O 1
ATOM 2020 N N . LEU A 1 252 ? 8.492 -3.880 -17.425 1.00 95.94 252 LEU A N 1
ATOM 2021 C CA . LEU A 1 252 ? 9.271 -2.955 -16.589 1.00 95.94 252 LEU A CA 1
ATOM 2022 C C . LEU A 1 252 ? 9.473 -3.486 -15.163 1.00 95.94 252 LEU A C 1
ATOM 2024 O O . LEU A 1 252 ? 10.605 -3.643 -14.721 1.00 95.94 252 LEU A O 1
ATOM 2028 N N . TYR A 1 253 ? 8.398 -3.857 -14.467 1.00 92.81 253 TYR A N 1
ATOM 2029 C CA . TYR A 1 253 ? 8.462 -4.458 -13.125 1.00 92.81 253 TYR A CA 1
ATOM 2030 C C . TYR A 1 253 ? 8.559 -5.987 -13.178 1.00 92.81 253 TYR A C 1
ATOM 2032 O O . TYR A 1 253 ? 7.732 -6.697 -12.614 1.00 92.81 253 TYR A O 1
ATOM 2040 N N . HIS A 1 254 ? 9.557 -6.512 -13.894 1.00 90.88 254 HIS A N 1
ATOM 2041 C CA . HIS A 1 254 ? 9.722 -7.963 -14.083 1.00 90.88 254 HIS A CA 1
ATOM 2042 C C . HIS A 1 254 ? 10.309 -8.696 -12.859 1.00 90.88 254 HIS A C 1
ATOM 2044 O O . HIS A 1 254 ? 10.220 -9.918 -12.783 1.00 90.88 254 HIS A O 1
ATOM 2050 N N . ARG A 1 255 ? 10.851 -7.961 -11.876 1.00 86.31 255 ARG A N 1
ATOM 2051 C CA . ARG A 1 255 ? 11.385 -8.481 -10.600 1.00 86.31 255 ARG A CA 1
ATOM 2052 C C . ARG A 1 255 ? 10.714 -7.807 -9.387 1.00 86.31 255 ARG A C 1
ATOM 2054 O O . ARG A 1 255 ? 11.380 -7.061 -8.667 1.00 86.31 255 ARG A O 1
ATOM 2061 N N . PRO A 1 256 ? 9.415 -8.050 -9.127 1.00 84.12 256 PRO A N 1
ATOM 2062 C CA . PRO A 1 256 ? 8.679 -7.382 -8.046 1.00 84.12 256 PRO A CA 1
ATOM 2063 C C . PRO A 1 256 ? 9.306 -7.600 -6.655 1.00 84.12 256 PRO A C 1
ATOM 2065 O O . PRO A 1 256 ? 9.342 -6.676 -5.846 1.00 84.12 256 PRO A O 1
ATOM 2068 N N . ASN A 1 257 ? 9.893 -8.776 -6.406 1.00 80.50 257 ASN A N 1
ATOM 2069 C CA . ASN A 1 257 ? 10.525 -9.112 -5.122 1.00 80.50 257 ASN A CA 1
ATOM 2070 C C . ASN A 1 257 ? 11.863 -8.387 -4.881 1.00 80.50 257 ASN A C 1
ATOM 2072 O O . ASN A 1 257 ? 12.314 -8.292 -3.745 1.00 80.50 257 ASN A O 1
ATOM 2076 N N . GLU A 1 258 ? 12.503 -7.851 -5.927 1.00 85.94 258 GLU A N 1
ATOM 2077 C CA . GLU A 1 258 ? 13.770 -7.110 -5.813 1.00 85.94 258 GLU A CA 1
ATOM 2078 C C . GLU A 1 258 ? 13.568 -5.588 -5.828 1.00 85.94 258 GLU A C 1
ATOM 2080 O O . GLU A 1 258 ? 14.543 -4.838 -5.750 1.00 85.94 258 GLU A O 1
ATOM 2085 N N . MET A 1 259 ? 12.320 -5.113 -5.918 1.00 88.19 259 MET A N 1
ATOM 2086 C CA . MET A 1 259 ? 12.004 -3.685 -6.036 1.00 88.19 259 MET A CA 1
ATOM 2087 C C . MET A 1 259 ? 12.624 -2.864 -4.909 1.00 88.19 259 MET A C 1
ATOM 2089 O O . MET A 1 259 ? 13.276 -1.856 -5.187 1.00 88.19 259 MET A O 1
ATOM 2093 N N . LYS A 1 260 ? 12.513 -3.329 -3.658 1.00 90.12 260 LYS A N 1
ATOM 2094 C CA . LYS A 1 260 ? 13.041 -2.600 -2.498 1.00 90.12 260 LYS A CA 1
ATOM 2095 C C . LYS A 1 260 ? 14.555 -2.449 -2.567 1.00 90.12 260 LYS A C 1
ATOM 2097 O O . LYS A 1 260 ? 15.060 -1.347 -2.388 1.00 90.12 260 LYS A O 1
ATOM 2102 N N . THR A 1 261 ? 15.269 -3.525 -2.889 1.00 91.19 261 THR A N 1
ATOM 2103 C CA . THR A 1 261 ? 16.734 -3.522 -2.997 1.00 91.19 261 THR A CA 1
ATOM 2104 C C . THR A 1 261 ? 17.227 -2.701 -4.189 1.00 91.19 261 THR A C 1
ATOM 2106 O O . THR A 1 261 ? 18.273 -2.070 -4.095 1.00 91.19 261 THR A O 1
ATOM 2109 N N . ARG A 1 262 ? 16.488 -2.686 -5.307 1.00 91.38 262 ARG A N 1
ATOM 2110 C CA . ARG A 1 262 ? 16.902 -2.001 -6.545 1.00 91.38 262 ARG A CA 1
ATOM 2111 C C . ARG A 1 262 ? 16.521 -0.526 -6.609 1.00 91.38 262 ARG A C 1
ATOM 2113 O O . ARG A 1 262 ? 17.241 0.243 -7.229 1.00 91.38 262 ARG A O 1
ATOM 2120 N N . THR A 1 263 ? 15.389 -0.149 -6.021 1.00 93.88 263 THR A N 1
ATOM 2121 C CA . THR A 1 263 ? 14.799 1.196 -6.171 1.00 93.88 263 THR A CA 1
ATOM 2122 C C . THR A 1 263 ? 14.640 1.940 -4.847 1.00 93.88 263 THR A C 1
ATOM 2124 O O . THR A 1 263 ? 14.337 3.128 -4.845 1.00 93.88 263 THR A O 1
ATOM 2127 N N . GLY A 1 264 ? 14.781 1.252 -3.709 1.00 93.12 264 GLY A N 1
ATOM 2128 C CA . GLY A 1 264 ? 14.412 1.783 -2.395 1.00 93.12 264 GLY A CA 1
ATOM 2129 C C . GLY A 1 264 ? 12.903 1.782 -2.117 1.00 93.12 264 GLY A C 1
ATOM 2130 O O . GLY A 1 264 ? 12.504 2.034 -0.979 1.00 93.12 264 GLY A O 1
ATOM 2131 N N . LEU A 1 265 ? 12.062 1.438 -3.098 1.00 92.06 265 LEU A N 1
ATOM 2132 C CA . LEU A 1 265 ? 10.601 1.402 -2.991 1.00 92.06 265 LEU A CA 1
ATOM 2133 C C . LEU A 1 265 ? 10.089 -0.033 -2.871 1.00 92.06 265 LEU A C 1
ATOM 2135 O O . LEU A 1 265 ? 10.582 -0.946 -3.532 1.00 92.06 265 LEU A O 1
ATOM 2139 N N . SER A 1 266 ? 9.067 -0.242 -2.050 1.00 89.56 266 SER A N 1
ATOM 2140 C CA . SER A 1 266 ? 8.278 -1.472 -2.088 1.00 89.56 266 SER A CA 1
ATOM 2141 C C . SER A 1 266 ? 7.498 -1.575 -3.403 1.00 89.56 266 SER A C 1
ATOM 2143 O O . SER A 1 266 ? 7.204 -0.574 -4.063 1.00 89.56 266 SER A O 1
ATOM 2145 N N . MET A 1 267 ? 7.109 -2.798 -3.774 1.00 88.62 267 MET A N 1
ATOM 2146 C CA . MET A 1 267 ? 6.243 -3.002 -4.937 1.00 88.62 267 MET A CA 1
ATOM 2147 C C . MET A 1 267 ? 4.902 -2.268 -4.778 1.00 88.62 267 MET A C 1
ATOM 2149 O O . MET A 1 267 ? 4.380 -1.725 -5.746 1.00 88.62 267 MET A O 1
ATOM 2153 N N . LEU A 1 268 ? 4.364 -2.199 -3.556 1.00 89.69 268 LEU A N 1
ATOM 2154 C CA . LEU A 1 268 ? 3.115 -1.493 -3.277 1.00 89.69 268 LEU A CA 1
ATOM 2155 C C . LEU A 1 268 ? 3.234 0.012 -3.563 1.00 89.69 268 LEU A C 1
ATOM 2157 O O . LEU A 1 268 ? 2.379 0.567 -4.249 1.00 89.69 268 LEU A O 1
ATOM 2161 N N . GLU A 1 269 ? 4.311 0.658 -3.105 1.00 92.50 269 GLU A N 1
ATOM 2162 C CA . GLU A 1 269 ? 4.584 2.075 -3.395 1.00 92.50 269 GLU A CA 1
ATOM 2163 C C . GLU A 1 269 ? 4.697 2.329 -4.903 1.00 92.50 269 GLU A C 1
ATOM 2165 O O . GLU A 1 269 ? 4.114 3.283 -5.420 1.00 92.50 269 GLU A O 1
ATOM 2170 N N . ALA A 1 270 ? 5.390 1.443 -5.624 1.00 92.62 270 ALA A N 1
ATOM 2171 C CA . ALA A 1 270 ? 5.530 1.546 -7.073 1.00 92.62 270 ALA A CA 1
ATOM 2172 C C . ALA A 1 270 ? 4.178 1.432 -7.803 1.00 92.62 270 ALA A C 1
ATOM 2174 O O . ALA A 1 270 ? 3.923 2.183 -8.741 1.00 92.62 270 ALA A O 1
ATOM 2175 N N . LEU A 1 271 ? 3.293 0.530 -7.365 1.00 92.38 271 LEU A N 1
ATOM 2176 C CA . LEU A 1 271 ? 1.966 0.359 -7.966 1.00 92.38 271 LEU A CA 1
ATOM 2177 C C . LEU A 1 271 ? 1.034 1.542 -7.693 1.00 92.38 271 LEU A C 1
ATOM 2179 O O . LEU A 1 271 ? 0.298 1.946 -8.592 1.00 92.38 271 LEU A O 1
ATOM 2183 N N . ILE A 1 272 ? 1.077 2.108 -6.483 1.00 93.56 272 ILE A N 1
ATOM 2184 C CA . ILE A 1 272 ? 0.280 3.289 -6.113 1.00 93.56 272 ILE A CA 1
ATOM 2185 C C . ILE A 1 272 ? 0.710 4.514 -6.927 1.00 93.56 272 ILE A C 1
ATOM 2187 O O . ILE A 1 272 ? -0.133 5.328 -7.297 1.00 93.56 272 ILE A O 1
ATOM 2191 N N . ALA A 1 273 ? 2.003 4.635 -7.243 1.00 95.75 273 ALA A N 1
ATOM 2192 C CA . ALA A 1 273 ? 2.518 5.753 -8.028 1.00 95.75 273 ALA A CA 1
ATOM 2193 C C . ALA A 1 273 ? 1.974 5.788 -9.468 1.00 95.75 273 ALA A C 1
ATOM 2195 O O . ALA A 1 273 ? 1.907 6.866 -10.059 1.00 95.75 273 ALA A O 1
ATOM 2196 N N . LEU A 1 274 ? 1.577 4.642 -10.040 1.00 96.25 274 LEU A N 1
ATOM 2197 C CA . LEU A 1 274 ? 1.092 4.562 -11.420 1.00 96.25 274 LEU A CA 1
ATOM 2198 C C . LEU A 1 274 ? -0.187 5.382 -11.612 1.00 96.25 274 LEU A C 1
ATOM 2200 O O . LEU A 1 274 ? -1.227 5.109 -11.013 1.00 96.25 274 LEU A O 1
ATOM 2204 N N . SER A 1 275 ? -0.155 6.340 -12.534 1.00 96.19 275 SER A N 1
ATOM 2205 C CA . SER A 1 275 ? -1.263 7.270 -12.757 1.00 96.19 275 SER A CA 1
ATOM 2206 C C . SER A 1 275 ? -2.508 6.553 -13.294 1.00 96.19 275 SER A C 1
ATOM 2208 O O . SER A 1 275 ? -2.423 5.952 -14.370 1.00 96.19 275 SER A O 1
ATOM 2210 N N . PRO A 1 276 ? -3.678 6.619 -12.618 1.00 93.19 276 PRO A N 1
ATOM 2211 C CA . PRO A 1 276 ? -4.939 6.051 -13.116 1.00 93.19 276 PRO A CA 1
ATOM 2212 C C . PRO A 1 276 ? -5.427 6.705 -14.413 1.00 93.19 276 PRO A C 1
ATOM 2214 O O . PRO A 1 276 ? -6.163 6.081 -15.169 1.00 93.19 276 PRO A O 1
ATOM 2217 N N . LEU A 1 277 ? -4.987 7.935 -14.691 1.00 94.00 277 LEU A N 1
ATOM 2218 C CA . LEU A 1 277 ? -5.398 8.705 -15.865 1.00 94.00 277 LEU A CA 1
ATOM 2219 C C . LEU A 1 277 ? -4.544 8.416 -17.103 1.00 94.00 277 LEU A C 1
ATOM 2221 O O . LEU A 1 277 ? -5.012 8.607 -18.222 1.00 94.00 277 LEU A O 1
ATOM 2225 N N . ARG A 1 278 ? -3.288 7.993 -16.912 1.00 95.69 278 ARG A N 1
ATOM 2226 C CA . ARG A 1 278 ? -2.317 7.827 -18.008 1.00 95.69 278 ARG A CA 1
ATOM 2227 C C . ARG A 1 278 ? -1.978 6.371 -18.316 1.00 95.69 278 ARG A C 1
ATOM 2229 O O . ARG A 1 278 ? -1.662 6.048 -19.456 1.00 95.69 278 ARG A O 1
ATOM 2236 N N . VAL A 1 279 ? -2.079 5.479 -17.331 1.00 95.38 279 VAL A N 1
ATOM 2237 C CA . VAL A 1 279 ? -1.767 4.054 -17.501 1.00 95.38 279 VAL A CA 1
ATOM 2238 C C . VAL A 1 279 ? -3.062 3.242 -17.535 1.00 95.38 279 VAL A C 1
ATOM 2240 O O . VAL A 1 279 ? -3.829 3.223 -16.575 1.00 95.38 279 VAL A O 1
ATOM 2243 N N . LYS A 1 280 ? -3.325 2.528 -18.630 1.00 94.25 280 LYS A N 1
ATOM 2244 C CA . LYS A 1 280 ? -4.507 1.658 -18.727 1.00 94.25 280 LYS A CA 1
ATOM 2245 C C . LYS A 1 280 ? -4.364 0.450 -17.793 1.00 94.25 280 LYS A C 1
ATOM 2247 O O . LYS A 1 280 ? -3.330 -0.213 -17.800 1.00 94.25 280 LYS A O 1
ATOM 2252 N N . ARG A 1 281 ? -5.414 0.140 -17.026 1.00 93.44 281 ARG A N 1
ATOM 2253 C CA . ARG A 1 281 ? -5.534 -1.124 -16.280 1.00 93.44 281 ARG A CA 1
ATOM 2254 C C . ARG A 1 281 ? -6.251 -2.141 -17.158 1.00 93.44 281 ARG A C 1
ATOM 2256 O O . ARG A 1 281 ? -7.240 -1.805 -17.805 1.00 93.44 281 ARG A O 1
ATOM 2263 N N . ILE A 1 282 ? -5.717 -3.353 -17.211 1.00 91.31 282 ILE A N 1
ATOM 2264 C CA . ILE A 1 282 ? -6.295 -4.476 -17.946 1.00 91.31 282 ILE A CA 1
ATOM 2265 C C . ILE A 1 282 ? -6.500 -5.583 -16.921 1.00 91.31 282 ILE A C 1
ATOM 2267 O O . ILE A 1 282 ? -5.544 -5.974 -16.254 1.00 91.31 282 ILE A O 1
ATOM 2271 N N . PHE A 1 283 ? -7.740 -6.034 -16.781 1.00 89.06 283 PHE A N 1
ATOM 2272 C CA . PHE A 1 283 ? -8.114 -7.126 -15.894 1.00 89.06 283 PHE A CA 1
ATOM 2273 C C . PHE A 1 283 ? -8.346 -8.364 -16.760 1.00 89.06 283 PHE A C 1
ATOM 2275 O O . PHE A 1 283 ? -9.098 -8.311 -17.729 1.00 89.06 283 PHE A O 1
ATOM 2282 N N . GLU A 1 284 ? -7.646 -9.455 -16.460 1.00 78.69 284 GLU A N 1
ATOM 2283 C CA . GLU A 1 284 ? -7.837 -10.740 -17.133 1.00 78.69 284 GLU A CA 1
ATOM 2284 C C . GLU A 1 284 ? -8.811 -11.578 -16.293 1.00 78.69 284 GLU A C 1
ATOM 2286 O O . GLU A 1 284 ? -8.586 -11.758 -15.097 1.00 78.69 284 GLU A O 1
ATOM 2291 N N . GLY A 1 285 ? -9.893 -12.073 -16.901 1.00 67.88 285 GLY A N 1
ATOM 2292 C CA . GLY A 1 285 ? -10.904 -12.896 -16.219 1.00 67.88 285 GLY A CA 1
ATOM 2293 C C . GLY A 1 285 ? -12.300 -12.272 -16.112 1.00 67.88 285 GLY A C 1
ATOM 2294 O O . GLY A 1 285 ? -13.229 -12.973 -15.723 1.00 67.88 285 GLY A O 1
ATOM 2295 N N . GLU A 1 286 ? -12.472 -11.010 -16.508 1.00 48.94 286 GLU A N 1
ATOM 2296 C CA . GLU A 1 286 ? -13.769 -10.519 -16.986 1.00 48.94 286 GLU A CA 1
ATOM 2297 C C . GLU A 1 286 ? -13.847 -10.868 -18.477 1.00 48.94 286 GLU A C 1
ATOM 2299 O O . GLU A 1 286 ? -12.971 -10.489 -19.257 1.00 48.94 286 GLU A O 1
ATOM 2304 N N . GLU A 1 287 ? -14.815 -11.704 -18.850 1.00 40.94 287 GLU A N 1
ATOM 2305 C CA . GLU A 1 287 ? -15.047 -12.115 -20.236 1.00 40.94 287 GLU A CA 1
ATOM 2306 C C . GLU A 1 287 ? -15.199 -10.877 -21.142 1.00 40.94 287 GLU A C 1
ATOM 2308 O O . GLU A 1 287 ? -15.908 -9.931 -20.793 1.00 40.94 287 GLU A O 1
ATOM 2313 N N . ASN A 1 288 ? -14.518 -10.892 -22.296 1.00 36.69 288 ASN A N 1
ATOM 2314 C CA . ASN A 1 288 ? -14.927 -10.079 -23.447 1.00 36.69 288 ASN A CA 1
ATOM 2315 C C . ASN A 1 288 ? -16.300 -10.541 -23.936 1.00 36.69 288 ASN A C 1
ATOM 2317 O O . ASN A 1 288 ? -16.483 -11.779 -24.013 1.00 36.69 288 ASN A O 1
#